Protein AF-A0A352BSQ4-F1 (afdb_monomer_lite)

Radius of gyration: 33.17 Å; chains: 1; bounding box: 80×51×95 Å

Secondary structure (DSSP, 8-state):
--HHHHHHHHHHHHHHHHHHHHHHHHHHHHHHHHHHHHHHHHHHHHHHHGGGTT--HHHHHHHHHHHHHHHHHHHHHHHHHHHHHHHHHHHHHHHHHHHHHHHHHHHHHHHHHHHHHHHTTSSS-HHHHHHT-SSHHHHHHHHHHHHHHHHHHHHHHHHHHHHHHHHHHHHHHHHHHHHHHHHHHHHHHHHHHHHHHHHHHHHHHHHHHHHH-GGGHHHHHHHHHHHHHHHHHHHHHHHHHHHHHHHHTT-----------HHHHHHHHHHHHTTT------S----

pLDDT: mean 73.32, std 17.06, range [31.5, 95.31]

Structure (mmCIF, N/CA/C/O backbone):
data_AF-A0A352BSQ4-F1
#
_entry.id   AF-A0A352BSQ4-F1
#
loop_
_atom_site.group_PDB
_atom_site.id
_atom_site.type_symbol
_atom_site.label_atom_id
_atom_site.label_alt_id
_atom_site.label_comp_id
_atom_site.label_asym_id
_atom_site.label_entity_id
_atom_site.label_seq_id
_atom_site.pdbx_PDB_ins_code
_atom_site.Cartn_x
_atom_site.Cartn_y
_atom_site.Cartn_z
_atom_site.occupancy
_atom_site.B_iso_or_equiv
_atom_site.auth_seq_id
_atom_site.auth_comp_id
_atom_site.auth_asym_id
_atom_site.auth_atom_id
_atom_site.pdbx_PDB_model_num
ATOM 1 N N . MET A 1 1 ? 36.703 21.744 -19.234 1.00 43.72 1 MET A N 1
ATOM 2 C CA . MET A 1 1 ? 36.362 20.966 -18.021 1.00 43.72 1 MET A CA 1
ATOM 3 C C . MET A 1 1 ? 35.592 21.884 -17.079 1.00 43.72 1 MET A C 1
ATOM 5 O O . MET A 1 1 ? 36.091 22.966 -16.848 1.00 43.72 1 MET A O 1
ATOM 9 N N . ASN A 1 2 ? 34.415 21.633 -16.506 1.00 44.62 2 ASN A N 1
ATOM 10 C CA . ASN A 1 2 ? 33.378 20.607 -16.654 1.00 44.62 2 ASN A CA 1
ATOM 11 C C . ASN A 1 2 ? 32.102 21.141 -15.950 1.00 44.62 2 ASN A C 1
ATOM 13 O O . ASN A 1 2 ? 31.610 20.548 -14.998 1.00 44.62 2 ASN A O 1
ATOM 17 N N . LEU A 1 3 ? 31.556 22.283 -16.392 1.00 46.00 3 LEU A N 1
ATOM 18 C CA . LEU A 1 3 ? 30.361 22.878 -15.758 1.00 46.00 3 LEU A CA 1
ATOM 19 C C . LEU A 1 3 ? 29.101 22.005 -15.954 1.00 46.00 3 LEU A C 1
ATOM 21 O O . LEU A 1 3 ? 28.245 21.933 -15.080 1.00 46.00 3 LEU A O 1
ATOM 25 N N . LYS A 1 4 ? 29.046 21.248 -17.061 1.00 50.09 4 LYS A N 1
ATOM 26 C CA . LYS A 1 4 ? 27.983 20.270 -17.362 1.00 50.09 4 LYS A CA 1
ATOM 27 C C . LYS A 1 4 ? 28.019 19.014 -16.484 1.00 50.09 4 LYS A C 1
ATOM 29 O O . LYS A 1 4 ? 27.020 18.318 -16.399 1.00 50.09 4 LYS A O 1
ATOM 34 N N . HIS A 1 5 ? 29.158 18.678 -15.874 1.00 46.56 5 HIS A N 1
ATOM 35 C CA . HIS A 1 5 ? 29.242 17.499 -15.000 1.00 46.56 5 HIS A CA 1
ATOM 36 C C . HIS A 1 5 ? 28.758 17.839 -13.588 1.00 46.56 5 HIS A C 1
ATOM 38 O O . HIS A 1 5 ? 28.162 16.998 -12.926 1.00 46.56 5 HIS A O 1
ATOM 44 N N . TRP A 1 6 ? 28.927 19.095 -13.158 1.00 50.16 6 TRP A N 1
ATOM 45 C CA . TRP A 1 6 ? 28.438 19.549 -11.859 1.00 50.16 6 TRP A CA 1
ATOM 46 C C . TRP A 1 6 ? 26.907 19.642 -11.816 1.00 50.16 6 TRP A C 1
ATOM 48 O O . TRP A 1 6 ? 26.305 19.237 -10.828 1.00 50.16 6 TRP A O 1
ATOM 58 N N . THR A 1 7 ? 26.262 20.049 -12.917 1.00 54.50 7 THR A N 1
ATOM 59 C CA . THR A 1 7 ? 24.792 20.060 -13.026 1.00 54.50 7 THR A CA 1
ATOM 60 C C . THR A 1 7 ? 24.182 18.654 -13.051 1.00 54.50 7 THR A C 1
ATOM 62 O O . THR A 1 7 ? 23.130 18.444 -12.454 1.00 54.50 7 THR A O 1
ATOM 65 N N . ILE A 1 8 ? 24.853 17.670 -13.661 1.00 54.72 8 ILE A N 1
ATOM 66 C CA . ILE A 1 8 ? 24.420 16.260 -13.640 1.00 54.72 8 ILE A CA 1
ATOM 67 C C . ILE A 1 8 ? 24.571 15.662 -12.229 1.00 54.72 8 ILE A C 1
ATOM 69 O O . ILE A 1 8 ? 23.666 14.974 -11.761 1.00 54.72 8 ILE A O 1
ATOM 73 N N . CYS A 1 9 ? 25.650 15.987 -11.506 1.00 51.59 9 CYS A N 1
ATOM 74 C CA . CYS A 1 9 ? 25.821 15.561 -10.113 1.00 51.59 9 CYS A CA 1
ATOM 75 C C . CYS A 1 9 ? 24.810 16.215 -9.153 1.00 51.59 9 CYS A C 1
ATOM 77 O O . CYS A 1 9 ? 24.354 15.557 -8.221 1.00 51.59 9 CYS A O 1
ATOM 79 N N . PHE A 1 10 ? 24.418 17.474 -9.379 1.00 50.72 10 PHE A N 1
ATOM 80 C CA . PHE A 1 10 ? 23.441 18.166 -8.525 1.00 50.72 10 PHE A CA 1
ATOM 81 C C . PHE A 1 10 ? 22.007 17.639 -8.716 1.00 50.72 10 PHE A C 1
ATOM 83 O O . PHE A 1 10 ? 21.248 17.550 -7.753 1.00 50.72 10 PHE A O 1
ATOM 90 N N . ILE A 1 11 ? 21.649 17.224 -9.937 1.00 54.62 11 ILE A N 1
ATOM 91 C CA . ILE A 1 11 ? 20.347 16.603 -10.237 1.00 54.62 11 ILE A CA 1
ATOM 92 C C . ILE A 1 11 ? 20.285 15.163 -9.695 1.00 54.62 11 ILE A C 1
ATOM 94 O O . ILE A 1 11 ? 19.257 14.755 -9.159 1.00 54.62 11 ILE A O 1
ATOM 98 N N . ALA A 1 12 ? 21.392 14.414 -9.742 1.00 54.56 12 ALA A N 1
ATOM 99 C CA . ALA A 1 12 ? 21.466 13.077 -9.146 1.00 54.56 12 ALA A CA 1
ATOM 100 C C . ALA A 1 12 ? 21.343 13.094 -7.607 1.00 54.56 12 ALA A C 1
ATOM 102 O O . ALA A 1 12 ? 20.775 12.166 -7.031 1.00 54.56 12 ALA A O 1
ATOM 103 N N . LEU A 1 13 ? 21.812 14.158 -6.939 1.00 44.88 13 LEU A N 1
ATOM 104 C CA . LEU A 1 13 ? 21.717 14.297 -5.481 1.00 44.88 13 LEU A CA 1
ATOM 105 C C . LEU A 1 13 ? 20.276 14.563 -4.996 1.00 44.88 13 LEU A C 1
ATOM 107 O O . LEU A 1 13 ? 19.903 14.111 -3.917 1.00 44.88 13 LEU A O 1
ATOM 111 N N . PHE A 1 14 ? 19.447 15.251 -5.791 1.00 50.41 14 PHE A N 1
ATOM 112 C CA . PHE A 1 14 ? 18.061 15.561 -5.412 1.00 50.41 14 PHE A CA 1
ATOM 113 C C . PHE A 1 14 ? 17.079 14.401 -5.646 1.00 50.41 14 PHE A C 1
ATOM 115 O O . PHE A 1 14 ? 16.125 14.255 -4.888 1.00 50.41 14 PHE A O 1
ATOM 122 N N . ILE A 1 15 ? 17.331 13.524 -6.624 1.00 53.53 15 ILE A N 1
ATOM 123 C CA . ILE A 1 15 ? 16.446 12.378 -6.918 1.00 53.53 15 ILE A CA 1
ATOM 124 C C . ILE A 1 15 ? 16.597 11.254 -5.867 1.00 53.53 15 ILE A C 1
ATOM 126 O O . ILE A 1 15 ? 15.646 10.521 -5.597 1.00 53.53 15 ILE A O 1
ATOM 130 N N . GLY A 1 16 ? 17.759 11.141 -5.209 1.00 48.94 16 GLY A N 1
ATOM 131 C CA . GLY A 1 16 ? 18.009 10.126 -4.171 1.00 48.94 16 GLY A CA 1
ATOM 132 C C . GLY A 1 16 ? 17.342 10.394 -2.811 1.00 48.94 16 GLY A C 1
ATOM 133 O O . GLY A 1 16 ? 17.107 9.453 -2.047 1.00 48.94 16 GLY A O 1
ATOM 134 N N . LEU A 1 17 ? 17.003 11.652 -2.502 1.00 48.00 17 LEU A N 1
ATOM 135 C CA . LEU A 1 17 ? 16.390 12.036 -1.221 1.00 48.00 17 LEU A CA 1
ATOM 136 C C . LEU A 1 17 ? 14.889 11.703 -1.155 1.00 48.00 17 LEU A C 1
ATOM 138 O O . LEU A 1 17 ? 14.386 11.366 -0.085 1.00 48.00 17 LEU A O 1
ATOM 142 N N . GLU A 1 18 ? 14.176 11.709 -2.284 1.00 47.62 18 GLU A N 1
ATOM 143 C CA . GLU A 1 18 ? 12.734 11.419 -2.294 1.00 47.62 18 GLU A CA 1
ATOM 144 C C . GLU A 1 18 ? 12.400 9.922 -2.190 1.00 47.62 18 GLU A C 1
ATOM 146 O O . GLU A 1 18 ? 11.378 9.556 -1.606 1.00 47.62 18 GLU A O 1
ATOM 151 N N . ALA A 1 19 ? 13.261 9.043 -2.715 1.00 47.88 19 ALA A N 1
ATOM 152 C CA . ALA A 1 19 ? 13.037 7.595 -2.677 1.00 47.88 19 ALA A CA 1
ATOM 153 C C . ALA A 1 19 ? 13.178 7.011 -1.258 1.00 47.88 19 ALA A C 1
ATOM 155 O O . ALA A 1 19 ? 12.468 6.073 -0.895 1.00 47.88 19 ALA A O 1
ATOM 156 N N . SER A 1 20 ? 14.056 7.593 -0.433 1.00 49.25 20 SER A N 1
ATOM 157 C CA . SER A 1 20 ? 14.265 7.153 0.955 1.00 49.25 20 SER A CA 1
ATOM 158 C C . SER A 1 20 ? 13.100 7.565 1.868 1.00 49.25 20 SER A C 1
ATOM 160 O O . SER A 1 20 ? 12.636 6.764 2.674 1.00 49.25 20 SER A O 1
ATOM 162 N N . ALA A 1 21 ? 12.543 8.763 1.660 1.00 51.72 21 ALA A N 1
ATOM 163 C CA . ALA A 1 21 ? 11.451 9.307 2.471 1.00 51.72 21 ALA A CA 1
ATOM 164 C C . ALA A 1 21 ? 10.104 8.569 2.301 1.00 51.72 21 ALA A C 1
ATOM 166 O O . ALA A 1 21 ? 9.262 8.584 3.201 1.00 51.72 21 ALA A O 1
ATOM 167 N N . GLN A 1 22 ? 9.873 7.915 1.156 1.00 54.34 22 GLN A N 1
ATOM 168 C CA . GLN A 1 22 ? 8.630 7.172 0.895 1.00 54.34 22 GLN A CA 1
ATOM 169 C C . GLN A 1 22 ? 8.520 5.919 1.777 1.00 54.34 22 GLN A C 1
ATOM 171 O O . GLN A 1 22 ? 7.482 5.688 2.398 1.00 54.34 22 GLN A O 1
ATOM 176 N N . ASN A 1 23 ? 9.610 5.160 1.913 1.00 61.62 23 ASN A N 1
ATOM 177 C CA . ASN A 1 23 ? 9.642 3.945 2.731 1.00 61.62 23 ASN A CA 1
ATOM 178 C C . ASN A 1 23 ? 9.484 4.261 4.234 1.00 61.62 23 ASN A C 1
ATOM 180 O O . ASN A 1 23 ? 8.881 3.497 4.990 1.00 61.62 23 ASN A O 1
ATOM 184 N N . ASP A 1 24 ? 9.949 5.435 4.665 1.00 72.31 24 ASP A N 1
ATOM 185 C CA . ASP A 1 24 ? 9.838 5.876 6.056 1.00 72.31 24 ASP A CA 1
ATOM 186 C C . ASP A 1 24 ? 8.384 6.117 6.474 1.00 72.31 24 ASP A C 1
ATOM 188 O O . ASP A 1 24 ? 7.995 5.765 7.589 1.00 72.31 24 ASP A O 1
ATOM 192 N N . ARG A 1 25 ? 7.529 6.630 5.578 1.00 76.38 25 ARG A N 1
ATOM 193 C CA . ARG A 1 25 ? 6.118 6.869 5.916 1.00 76.38 25 ARG A CA 1
ATOM 194 C C . ARG A 1 25 ? 5.357 5.570 6.172 1.00 76.38 25 ARG A C 1
ATOM 196 O O . ARG A 1 25 ? 4.594 5.511 7.134 1.00 76.38 25 ARG A O 1
ATOM 203 N N . GLN A 1 26 ? 5.557 4.547 5.341 1.00 74.19 26 GLN A N 1
ATOM 204 C CA . GLN A 1 26 ? 4.911 3.242 5.517 1.00 74.19 26 GLN A CA 1
ATOM 205 C C . GLN A 1 26 ? 5.367 2.572 6.820 1.00 74.19 26 GLN A C 1
ATOM 207 O O . GLN A 1 26 ? 4.529 2.111 7.594 1.00 74.19 26 GLN A O 1
ATOM 212 N N . LYS A 1 27 ? 6.672 2.615 7.118 1.00 76.44 27 LYS A N 1
ATOM 213 C CA . LYS A 1 27 ? 7.234 2.097 8.376 1.00 76.44 27 LYS A CA 1
ATOM 214 C C . LYS A 1 27 ? 6.678 2.805 9.608 1.00 76.44 27 LYS A C 1
ATOM 216 O O . LYS A 1 27 ? 6.327 2.139 10.575 1.00 76.44 27 LYS A O 1
ATOM 221 N N . VAL A 1 28 ? 6.567 4.134 9.573 1.00 77.94 28 VAL A N 1
ATOM 222 C CA . VAL A 1 28 ? 5.990 4.916 10.679 1.00 77.94 28 VAL A CA 1
ATOM 223 C C . VAL A 1 28 ? 4.537 4.519 10.925 1.00 77.94 28 VAL A C 1
ATOM 225 O O . VAL A 1 28 ? 4.149 4.306 12.071 1.00 77.94 28 VAL A O 1
ATOM 228 N N . LEU A 1 29 ? 3.735 4.379 9.865 1.00 77.62 29 LEU A N 1
ATOM 229 C CA . LEU A 1 29 ? 2.345 3.940 10.003 1.00 77.62 29 LEU A CA 1
ATOM 230 C C . LEU A 1 29 ? 2.259 2.520 10.586 1.00 77.62 29 LEU A C 1
ATOM 232 O O . LEU A 1 29 ? 1.402 2.262 11.424 1.00 77.62 29 LEU A O 1
ATOM 236 N N . GLU A 1 30 ? 3.162 1.618 10.198 1.00 79.50 30 GLU A N 1
ATOM 237 C CA . GLU A 1 30 ? 3.182 0.253 10.734 1.00 79.50 30 GLU A CA 1
ATOM 238 C C . GLU A 1 30 ? 3.595 0.203 12.210 1.00 79.50 30 GLU A C 1
ATOM 240 O O . GLU A 1 30 ? 2.987 -0.509 13.007 1.00 79.50 30 GLU A O 1
ATOM 245 N N . GLN A 1 31 ? 4.568 1.017 12.619 1.00 80.31 31 GLN A N 1
ATOM 246 C CA . GLN A 1 31 ? 4.943 1.145 14.029 1.00 80.31 31 GLN A CA 1
ATOM 247 C C . GLN A 1 31 ? 3.777 1.661 14.880 1.00 80.31 31 GLN A C 1
ATOM 249 O O . GLN A 1 31 ? 3.475 1.076 15.920 1.00 80.31 31 GLN A O 1
ATOM 254 N N . GLN A 1 32 ? 3.079 2.697 14.407 1.00 75.69 32 GLN A N 1
ATOM 255 C CA . GLN A 1 32 ? 1.888 3.232 15.073 1.00 75.69 32 GLN A CA 1
ATOM 256 C C . GLN A 1 32 ? 0.771 2.184 15.170 1.00 75.69 32 GLN A C 1
ATOM 258 O O . GLN A 1 32 ? 0.067 2.109 16.176 1.00 75.69 32 GLN A O 1
ATOM 263 N N . ARG A 1 33 ? 0.618 1.336 14.147 1.00 82.19 33 ARG A N 1
ATOM 264 C CA . ARG A 1 33 ? -0.366 0.248 14.140 1.00 82.19 33 ARG A CA 1
ATOM 265 C C . ARG A 1 33 ? -0.046 -0.784 15.216 1.00 82.19 33 ARG A C 1
ATOM 267 O O . ARG A 1 33 ? -0.937 -1.159 15.977 1.00 82.19 33 ARG A O 1
ATOM 274 N N . LEU A 1 34 ? 1.214 -1.208 15.310 1.00 80.81 34 LEU A N 1
ATOM 275 C CA . LEU A 1 34 ? 1.675 -2.149 16.333 1.00 80.81 34 LEU A CA 1
ATOM 276 C C . LEU A 1 34 ? 1.522 -1.587 17.751 1.00 80.81 34 LEU A C 1
ATOM 278 O O . LEU A 1 34 ? 1.141 -2.321 18.659 1.00 80.81 34 LEU A O 1
ATOM 282 N N . GLU A 1 35 ? 1.782 -0.295 17.944 1.00 80.38 35 GLU A N 1
ATOM 283 C CA . GLU A 1 35 ? 1.581 0.382 19.227 1.00 80.38 35 GLU A CA 1
ATOM 284 C C . GLU A 1 35 ? 0.110 0.348 19.662 1.00 80.38 35 GLU A C 1
ATOM 286 O O . GLU A 1 35 ? -0.193 -0.088 20.772 1.00 80.38 35 GLU A O 1
ATOM 291 N N . ILE A 1 36 ? -0.814 0.697 18.760 1.00 73.50 36 ILE A N 1
ATOM 292 C CA . ILE A 1 36 ? -2.256 0.647 19.039 1.00 73.50 36 ILE A CA 1
ATOM 293 C C . ILE A 1 36 ? -2.723 -0.791 19.318 1.00 73.50 36 ILE A C 1
ATOM 295 O O . ILE A 1 36 ? -3.586 -1.010 20.165 1.00 73.50 36 ILE A O 1
ATOM 299 N N . LEU A 1 37 ? -2.169 -1.794 18.630 1.00 76.69 37 LEU A N 1
ATOM 300 C CA . LEU A 1 37 ? -2.503 -3.198 18.896 1.00 76.69 37 LEU A CA 1
ATOM 301 C C . LEU A 1 37 ? -2.078 -3.634 20.305 1.00 76.69 37 LEU A C 1
ATOM 303 O O . LEU A 1 37 ? -2.871 -4.281 20.986 1.00 76.69 37 LEU A O 1
ATOM 307 N N . ARG A 1 38 ? -0.885 -3.230 20.761 1.00 78.69 38 ARG A N 1
ATOM 308 C CA . ARG A 1 38 ? -0.416 -3.484 22.137 1.00 78.69 38 ARG A CA 1
ATOM 309 C C . ARG A 1 38 ? -1.263 -2.756 23.177 1.00 78.69 38 ARG A C 1
ATOM 311 O O . ARG A 1 38 ? -1.555 -3.320 24.224 1.00 78.69 38 ARG A O 1
ATOM 318 N N . GLU A 1 39 ? -1.682 -1.525 22.889 1.00 75.31 39 GLU A N 1
ATOM 319 C CA . GLU A 1 39 ? -2.612 -0.777 23.744 1.00 75.31 39 GLU A CA 1
ATOM 320 C C . GLU A 1 39 ? -3.955 -1.515 23.876 1.00 75.31 39 GLU A C 1
ATOM 322 O O . GLU A 1 39 ? -4.484 -1.683 24.971 1.00 75.31 39 GLU A O 1
ATOM 327 N N . ILE A 1 40 ? -4.498 -2.024 22.769 1.00 78.88 40 ILE A N 1
ATOM 328 C CA . ILE A 1 40 ? -5.735 -2.812 22.785 1.00 78.88 40 ILE A CA 1
ATOM 329 C C . ILE A 1 40 ? -5.567 -4.100 23.599 1.00 78.88 40 ILE A C 1
ATOM 331 O O . ILE A 1 40 ? -6.501 -4.500 24.295 1.00 78.88 40 ILE A O 1
ATOM 335 N N . GLU A 1 41 ? -4.416 -4.762 23.488 1.00 80.50 41 GLU A N 1
ATOM 336 C CA . GLU A 1 41 ? -4.096 -5.983 24.227 1.00 80.50 41 GLU A CA 1
ATOM 337 C C . GLU A 1 41 ? -4.003 -5.723 25.734 1.00 80.50 41 GLU A C 1
ATOM 339 O O . GLU A 1 41 ? -4.684 -6.402 26.501 1.00 80.50 41 GLU A O 1
ATOM 344 N N . SER A 1 42 ? -3.294 -4.675 26.161 1.00 75.88 42 SER A N 1
ATOM 345 C CA . SER A 1 42 ? -3.181 -4.321 27.582 1.00 75.88 42 SER A CA 1
ATOM 346 C C . SER A 1 42 ? -4.526 -3.916 28.194 1.00 75.88 42 SER A C 1
ATOM 348 O O . SER A 1 42 ? -4.862 -4.332 29.303 1.00 75.88 42 SER A O 1
ATOM 350 N N . ILE A 1 43 ? -5.363 -3.177 27.455 1.00 76.94 43 ILE A N 1
ATOM 351 C CA . ILE A 1 43 ? -6.729 -2.850 27.891 1.00 76.94 43 ILE A CA 1
ATOM 352 C C . ILE A 1 43 ? -7.579 -4.122 28.009 1.00 76.94 43 ILE A C 1
ATOM 354 O O . ILE A 1 43 ? -8.411 -4.242 28.912 1.00 76.94 43 ILE A O 1
ATOM 358 N N . ASN A 1 44 ? -7.381 -5.086 27.108 1.00 78.50 44 ASN A N 1
ATOM 359 C CA . ASN A 1 44 ? -8.072 -6.367 27.155 1.00 78.50 44 ASN A CA 1
ATOM 360 C C . ASN A 1 44 ? -7.663 -7.186 28.389 1.00 78.50 44 ASN A C 1
ATOM 362 O O . ASN A 1 44 ? -8.531 -7.728 29.070 1.00 78.50 44 ASN A O 1
ATOM 366 N N . GLU A 1 45 ? -6.371 -7.230 28.714 1.00 78.56 45 GLU A N 1
ATOM 367 C CA . GLU A 1 45 ? -5.867 -7.857 29.939 1.00 78.56 45 GLU A CA 1
ATOM 368 C C . GLU A 1 45 ? -6.438 -7.189 31.194 1.00 78.56 45 GLU A C 1
ATOM 370 O O . GLU A 1 45 ? -6.909 -7.889 32.085 1.00 78.56 45 GLU A O 1
ATOM 375 N N . LEU A 1 46 ? -6.503 -5.854 31.247 1.00 73.38 46 LEU A N 1
ATOM 376 C CA . LEU A 1 46 ? -7.126 -5.127 32.361 1.00 73.38 46 LEU A CA 1
ATOM 377 C C . LEU A 1 46 ? -8.620 -5.465 32.509 1.00 73.38 46 LEU A C 1
ATOM 379 O O . LEU A 1 46 ? -9.102 -5.697 33.618 1.00 73.38 46 LEU A O 1
ATOM 383 N N . LEU A 1 47 ? -9.364 -5.555 31.404 1.00 69.06 47 LEU A N 1
ATOM 384 C CA . LEU A 1 47 ? -10.790 -5.904 31.424 1.00 69.06 47 LEU A CA 1
ATOM 385 C C . LEU A 1 47 ? -11.060 -7.330 31.933 1.00 69.06 47 LEU A C 1
ATOM 387 O O . LEU A 1 47 ? -12.055 -7.544 32.627 1.00 69.06 47 LEU A O 1
ATOM 391 N N . PHE A 1 48 ? -10.204 -8.303 31.599 1.00 67.44 48 PHE A N 1
ATOM 392 C CA . PHE A 1 48 ? -10.424 -9.716 31.939 1.00 67.44 48 PHE A CA 1
ATOM 393 C C . PHE A 1 48 ? -9.654 -10.203 33.173 1.00 67.44 48 PHE A C 1
ATOM 395 O O . PHE A 1 48 ? -10.146 -11.092 33.866 1.00 67.44 48 PHE A O 1
ATOM 402 N N . GLY A 1 49 ? -8.500 -9.612 33.483 1.00 60.22 49 GLY A N 1
ATOM 403 C CA . GLY A 1 49 ? -7.680 -9.909 34.663 1.00 60.22 49 GLY A CA 1
ATOM 404 C C . GLY A 1 49 ? -8.284 -9.391 35.970 1.00 60.22 49 GLY A C 1
ATOM 405 O O . GLY A 1 49 ? -7.984 -9.908 37.039 1.00 60.22 49 GLY A O 1
ATOM 406 N N . THR A 1 50 ? -9.219 -8.438 35.893 1.00 54.56 50 THR A N 1
ATOM 407 C CA . THR A 1 50 ? -9.962 -7.929 37.059 1.00 54.56 50 THR A CA 1
ATOM 408 C C . THR A 1 50 ? -11.204 -8.773 37.394 1.00 54.56 50 THR A C 1
ATOM 410 O O . THR A 1 50 ? -12.023 -8.358 38.204 1.00 54.56 50 THR A O 1
ATOM 413 N N . LYS A 1 51 ? -11.387 -9.963 36.798 1.00 51.22 51 LYS A N 1
ATOM 414 C CA . LYS A 1 51 ? -12.548 -10.843 37.064 1.00 51.22 51 LYS A CA 1
ATOM 415 C C . LYS A 1 51 ? -12.691 -11.259 38.536 1.00 51.22 51 LYS A C 1
ATOM 417 O O . LYS A 1 51 ? -13.820 -11.433 38.987 1.00 51.22 51 LYS A O 1
ATOM 422 N N . ASP A 1 52 ? -11.580 -11.359 39.266 1.00 52.53 52 ASP A N 1
ATOM 423 C CA . ASP A 1 52 ? -11.553 -11.785 40.674 1.00 52.53 52 ASP A CA 1
ATOM 424 C C . ASP A 1 52 ? -11.641 -10.615 41.674 1.00 52.53 52 ASP A C 1
ATOM 426 O O . ASP A 1 52 ? -11.860 -10.818 42.869 1.00 52.53 52 ASP A O 1
ATOM 430 N N . GLN A 1 53 ? -11.527 -9.368 41.202 1.00 52.00 53 GLN A N 1
ATOM 431 C CA . GLN A 1 53 ? -11.695 -8.160 42.012 1.00 52.00 53 GLN A CA 1
ATOM 432 C C . GLN A 1 53 ? -13.003 -7.461 41.624 1.00 52.00 53 GLN A C 1
ATOM 434 O O . GLN A 1 53 ? -13.344 -7.357 40.452 1.00 52.00 53 GLN A O 1
ATOM 439 N N . LYS A 1 54 ? -13.771 -6.954 42.595 1.00 53.88 54 LYS A N 1
ATOM 440 C CA . LYS A 1 54 ? -15.013 -6.195 42.342 1.00 53.88 54 LYS A CA 1
ATOM 441 C C . LYS A 1 54 ? -14.714 -4.850 41.649 1.00 53.88 54 LYS A C 1
ATOM 443 O O . LYS A 1 54 ? -14.821 -3.799 42.275 1.00 53.88 54 LYS A O 1
ATOM 448 N N . SER A 1 55 ? -14.325 -4.850 40.372 1.00 63.19 55 SER A N 1
ATOM 449 C CA . SER A 1 55 ? -14.156 -3.617 39.599 1.00 63.19 55 SER A CA 1
ATOM 450 C C . SER A 1 55 ? -15.515 -2.931 39.466 1.00 63.19 55 SER A C 1
ATOM 452 O O . SER A 1 55 ? -16.482 -3.579 39.049 1.00 63.19 55 SER A O 1
ATOM 454 N N . SER A 1 56 ? -15.595 -1.637 39.779 1.00 75.81 56 SER A N 1
ATOM 455 C CA . SER A 1 56 ? -16.844 -0.884 39.636 1.00 75.81 56 SER A CA 1
ATOM 456 C C . SER A 1 56 ? -17.355 -0.921 38.187 1.00 75.81 56 SER A C 1
ATOM 458 O O . SER A 1 56 ? -16.562 -0.976 37.240 1.00 75.81 56 SER A O 1
ATOM 460 N N . LEU A 1 57 ? -18.678 -0.873 37.996 1.00 77.44 57 LEU A N 1
ATOM 461 C CA . LEU A 1 57 ? -19.284 -0.770 36.661 1.00 77.44 57 LEU A CA 1
ATOM 462 C C . LEU A 1 57 ? -18.754 0.452 35.898 1.00 77.44 57 LEU A C 1
ATOM 464 O O . LEU A 1 57 ? -18.477 0.358 34.703 1.00 77.44 57 LEU A O 1
ATOM 468 N N . LEU A 1 58 ? -18.509 1.561 36.603 1.00 76.62 58 LEU A N 1
ATOM 469 C CA . LEU A 1 58 ? -17.890 2.762 36.045 1.00 76.62 58 LEU A CA 1
ATOM 470 C C . LEU A 1 58 ? -16.493 2.480 35.465 1.00 76.62 58 LEU A C 1
ATOM 472 O O . LEU A 1 58 ? -16.196 2.912 34.353 1.00 76.62 58 LEU A O 1
ATOM 476 N N . THR A 1 59 ? -15.652 1.721 36.174 1.00 79.81 59 THR A N 1
ATOM 477 C CA . THR A 1 59 ? -14.312 1.342 35.696 1.00 79.81 59 THR A CA 1
ATOM 478 C C . THR A 1 59 ? -14.397 0.478 34.437 1.00 79.81 59 THR A C 1
ATOM 480 O O . THR A 1 59 ? -13.680 0.734 33.475 1.00 79.81 59 THR A O 1
ATOM 483 N N . LYS A 1 60 ? -15.323 -0.492 34.388 1.00 81.75 60 LYS A N 1
ATOM 484 C CA . LYS A 1 60 ? -15.539 -1.323 33.188 1.00 81.75 60 LYS A CA 1
ATOM 485 C C . LYS A 1 60 ? -15.962 -0.483 31.982 1.00 81.75 60 LYS A C 1
ATOM 487 O O . LYS A 1 60 ? -15.427 -0.670 30.891 1.00 81.75 60 LYS A O 1
ATOM 492 N N . VAL A 1 61 ? -16.874 0.471 32.186 1.00 83.25 61 VAL A N 1
ATOM 493 C CA . VAL A 1 61 ? -17.300 1.421 31.148 1.00 83.25 61 VAL A CA 1
ATOM 494 C C . VAL A 1 61 ? -16.123 2.268 30.660 1.00 83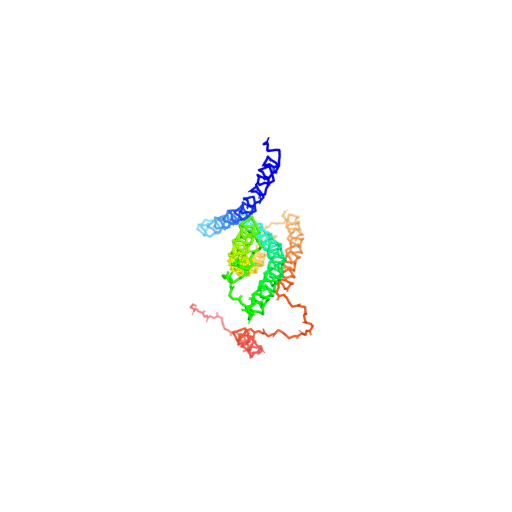.25 61 VAL A C 1
ATOM 496 O O . VAL A 1 61 ? -15.972 2.453 29.456 1.00 83.25 61 VAL A O 1
ATOM 499 N N . GLN A 1 62 ? -15.271 2.765 31.562 1.00 81.56 62 GLN A N 1
ATOM 500 C CA . GLN A 1 62 ? -14.090 3.556 31.201 1.00 81.56 62 GLN A CA 1
ATOM 501 C C . GLN A 1 62 ? -13.069 2.745 30.392 1.00 81.56 62 GLN A C 1
ATOM 503 O O . GLN A 1 62 ? -12.602 3.219 29.359 1.00 81.56 62 GLN A O 1
ATOM 508 N N . SER A 1 63 ? -12.754 1.516 30.807 1.00 84.06 63 SER A N 1
ATOM 509 C CA . SER A 1 63 ? -11.821 0.653 30.074 1.00 84.06 63 SER A CA 1
ATOM 510 C C . SER A 1 63 ? -12.363 0.251 28.699 1.00 84.06 63 SER A C 1
ATOM 512 O O . SER A 1 63 ? -11.616 0.244 27.721 1.00 84.06 63 SER A O 1
ATOM 514 N N . LEU A 1 64 ? -13.667 -0.031 28.591 1.00 86.62 64 LEU A N 1
ATOM 515 C CA . LEU A 1 64 ? -14.316 -0.331 27.312 1.00 86.62 64 LEU A CA 1
ATOM 516 C C . LEU A 1 64 ? -14.411 0.893 26.387 1.00 86.62 64 LEU A C 1
ATOM 518 O O . LEU A 1 64 ? -14.381 0.743 25.169 1.00 86.62 64 LEU A O 1
ATOM 522 N N . ASP A 1 65 ? -14.473 2.102 26.943 1.00 85.00 65 ASP A N 1
ATOM 523 C CA . ASP A 1 65 ? -14.364 3.345 26.178 1.00 85.00 65 ASP A CA 1
ATOM 524 C C . ASP A 1 65 ? -12.950 3.513 25.589 1.00 85.00 65 ASP A C 1
ATOM 526 O O . ASP A 1 65 ? -12.807 3.795 24.402 1.00 85.00 65 ASP A O 1
ATOM 530 N N . GLN A 1 66 ? -11.898 3.241 26.375 1.00 84.94 66 GLN A N 1
ATOM 531 C CA . GLN A 1 66 ? -10.495 3.318 25.930 1.00 84.94 66 GLN A CA 1
ATOM 532 C C . GLN A 1 66 ? -10.154 2.288 24.837 1.00 84.94 66 GLN A C 1
ATOM 534 O O . GLN A 1 66 ? -9.720 2.665 23.749 1.00 84.94 66 GLN A O 1
ATOM 539 N N . LYS A 1 67 ? -10.403 0.996 25.096 1.00 87.50 67 LYS A N 1
ATOM 540 C CA . LYS A 1 67 ? -11.304 0.205 24.261 1.00 87.50 67 LYS A CA 1
ATOM 541 C C . LYS A 1 67 ? -11.533 0.575 22.795 1.00 87.50 67 LYS A C 1
ATOM 543 O O . LYS A 1 67 ? -10.694 0.450 21.896 1.00 87.50 67 LYS A O 1
ATOM 548 N N . ILE A 1 68 ? -12.761 1.048 22.628 1.00 89.19 68 ILE A N 1
ATOM 549 C CA . ILE A 1 68 ? -13.365 1.633 21.446 1.00 89.19 68 ILE A CA 1
ATOM 550 C C . ILE A 1 68 ? -12.454 2.703 20.842 1.00 89.19 68 ILE A C 1
ATOM 552 O O . ILE A 1 68 ? -12.114 2.592 19.670 1.00 89.19 68 ILE A O 1
ATOM 556 N N . GLN A 1 69 ? -11.972 3.682 21.613 1.00 87.88 69 GLN A N 1
ATOM 557 C CA . GLN A 1 69 ? -11.133 4.763 21.075 1.00 87.88 69 GLN A CA 1
ATOM 558 C C . GLN A 1 69 ? -9.857 4.242 20.392 1.00 87.88 69 GLN A C 1
ATOM 560 O O . GLN A 1 69 ? -9.478 4.721 19.318 1.00 87.88 69 GLN A O 1
ATOM 565 N N . SER A 1 70 ? -9.210 3.237 20.984 1.00 86.25 70 SER A N 1
ATOM 566 C CA . SER A 1 70 ? -8.019 2.585 20.426 1.00 86.25 70 SER A CA 1
ATOM 567 C C . SER A 1 70 ? -8.361 1.827 19.145 1.00 86.25 70 SER A C 1
ATOM 569 O O . SER A 1 70 ? -7.667 1.954 18.136 1.00 86.25 70 SER A O 1
ATOM 571 N N . ARG A 1 71 ? -9.488 1.107 19.130 1.00 90.62 71 ARG A N 1
ATOM 572 C CA . ARG A 1 71 ? -9.991 0.413 17.936 1.00 90.62 71 ARG A CA 1
ATOM 573 C C . ARG A 1 71 ? -10.332 1.379 16.800 1.00 90.62 71 ARG A C 1
ATOM 575 O O . ARG A 1 71 ? -10.033 1.104 15.641 1.00 90.62 71 ARG A O 1
ATOM 582 N N . GLU A 1 72 ? -10.908 2.531 17.111 1.00 87.50 72 GLU A N 1
ATOM 583 C CA . GLU A 1 72 ? -11.201 3.569 16.126 1.00 87.50 72 GLU A CA 1
ATOM 584 C C . GLU A 1 72 ? -9.921 4.199 15.566 1.00 87.50 72 GLU A C 1
ATOM 586 O O . GLU A 1 72 ? -9.835 4.442 14.360 1.00 87.50 72 GLU A O 1
ATOM 591 N N . ARG A 1 73 ? -8.905 4.438 16.414 1.00 89.19 73 ARG A N 1
ATOM 592 C CA . ARG A 1 73 ? -7.571 4.864 15.958 1.00 89.19 73 ARG A CA 1
ATOM 593 C C . ARG A 1 73 ? -6.955 3.829 15.022 1.00 89.19 73 ARG A C 1
ATOM 595 O O . ARG A 1 73 ? -6.465 4.224 13.966 1.00 89.19 73 ARG A O 1
ATOM 602 N N . LEU A 1 74 ? -7.046 2.541 15.363 1.00 88.81 74 LEU A N 1
ATOM 603 C CA . LEU A 1 74 ? -6.571 1.443 14.518 1.00 88.81 74 LEU A CA 1
ATOM 604 C C . LEU A 1 74 ? -7.228 1.497 13.135 1.00 88.81 74 LEU A C 1
ATOM 606 O O . LEU A 1 74 ? -6.525 1.557 12.134 1.00 88.81 74 LEU A O 1
ATOM 610 N N . ILE A 1 75 ? -8.562 1.569 13.070 1.00 88.69 75 ILE A N 1
ATOM 611 C CA . ILE A 1 75 ? -9.300 1.633 11.796 1.00 88.69 75 ILE A CA 1
ATOM 612 C C . ILE A 1 75 ? -8.888 2.862 10.973 1.00 88.69 75 ILE A C 1
ATOM 614 O O . ILE A 1 75 ? -8.640 2.749 9.770 1.00 88.69 75 ILE A O 1
ATOM 618 N N . ARG A 1 76 ? -8.786 4.044 11.600 1.00 88.69 76 ARG A N 1
ATOM 619 C CA . ARG A 1 76 ? -8.340 5.268 10.913 1.00 88.69 76 ARG A CA 1
ATOM 620 C C . ARG A 1 76 ? -6.940 5.105 10.329 1.00 88.69 76 ARG A C 1
ATOM 622 O O . ARG A 1 76 ? -6.725 5.468 9.174 1.00 88.69 76 ARG A O 1
ATOM 629 N N . LEU A 1 77 ? -6.012 4.550 11.103 1.00 87.69 77 LEU A N 1
ATOM 630 C CA . LEU A 1 77 ? -4.631 4.343 10.685 1.00 87.69 77 LEU A CA 1
ATOM 631 C C . LEU A 1 77 ? -4.526 3.311 9.553 1.00 87.69 77 LEU A C 1
ATOM 633 O O . LEU A 1 77 ? -3.881 3.580 8.541 1.00 87.69 77 LEU A O 1
ATOM 637 N N . THR A 1 78 ? -5.232 2.184 9.659 1.00 85.88 78 THR A N 1
ATOM 638 C CA . THR A 1 78 ? -5.292 1.157 8.609 1.00 85.88 78 THR A CA 1
ATOM 639 C C . THR A 1 78 ? -5.868 1.720 7.306 1.00 85.88 78 THR A C 1
ATOM 641 O O . THR A 1 78 ? -5.333 1.474 6.225 1.00 85.88 78 THR A O 1
ATOM 644 N N . ASN A 1 79 ? -6.899 2.567 7.381 1.00 87.31 79 ASN A N 1
ATOM 645 C CA . ASN A 1 79 ? -7.432 3.251 6.200 1.00 87.31 79 ASN A CA 1
ATOM 646 C C . ASN A 1 79 ? -6.427 4.261 5.611 1.00 87.31 79 ASN A C 1
ATOM 648 O O . ASN A 1 79 ? -6.322 4.387 4.390 1.00 87.31 79 ASN A O 1
ATOM 652 N N . GLN A 1 80 ? -5.647 4.959 6.444 1.00 87.38 80 GLN A N 1
ATOM 653 C CA . GLN A 1 80 ? -4.559 5.822 5.968 1.00 87.38 80 GLN A CA 1
ATOM 654 C C . GLN A 1 80 ? -3.462 5.025 5.249 1.00 87.38 80 GLN A C 1
ATOM 656 O O . GLN A 1 80 ? -3.005 5.473 4.195 1.00 87.38 80 GLN A O 1
ATOM 661 N N . GLN A 1 81 ? -3.083 3.850 5.765 1.00 85.50 81 GLN A N 1
ATOM 662 C CA . GLN A 1 81 ? -2.144 2.932 5.107 1.00 85.50 81 GLN A CA 1
ATOM 663 C C . GLN A 1 81 ? -2.687 2.463 3.747 1.00 85.50 81 GLN A C 1
ATOM 665 O O . GLN A 1 81 ? -2.003 2.597 2.732 1.00 85.50 81 GLN A O 1
ATOM 670 N N . ALA A 1 82 ? -3.948 2.023 3.681 1.00 88.44 82 ALA A N 1
ATOM 671 C CA . ALA A 1 82 ? -4.579 1.592 2.430 1.00 88.44 82 ALA A CA 1
ATOM 672 C C . ALA A 1 82 ? -4.679 2.728 1.389 1.00 88.44 82 ALA A C 1
ATOM 674 O O . ALA A 1 82 ? -4.449 2.523 0.191 1.00 88.44 82 ALA A O 1
ATOM 675 N N . ASN A 1 83 ? -4.981 3.952 1.831 1.00 86.81 83 ASN A N 1
ATOM 676 C CA . ASN A 1 83 ? -5.016 5.136 0.969 1.00 86.81 83 ASN A CA 1
ATOM 677 C C . ASN A 1 83 ? -3.620 5.543 0.484 1.00 86.81 83 ASN A C 1
ATOM 679 O O . ASN A 1 83 ? -3.469 5.967 -0.663 1.00 86.81 83 ASN A O 1
ATOM 683 N N . TYR A 1 84 ? -2.599 5.407 1.333 1.00 87.06 84 TYR A N 1
ATOM 684 C CA . TYR A 1 84 ? -1.207 5.611 0.946 1.00 87.06 84 TYR A CA 1
ATOM 685 C C . TYR A 1 84 ? -0.788 4.613 -0.140 1.00 87.06 84 TYR A C 1
ATOM 687 O O . TYR A 1 84 ? -0.403 5.043 -1.227 1.00 87.06 84 TYR A O 1
ATOM 695 N N . LEU A 1 85 ? -0.998 3.311 0.086 1.00 87.06 85 LEU A N 1
ATOM 696 C CA . LEU A 1 85 ? -0.715 2.273 -0.911 1.00 87.06 85 LEU A CA 1
ATOM 697 C C . LEU A 1 85 ? -1.492 2.488 -2.210 1.00 87.06 85 LEU A C 1
ATOM 699 O O . LEU A 1 85 ? -0.959 2.265 -3.288 1.00 87.06 85 LEU A O 1
ATOM 703 N N . THR A 1 86 ? -2.731 2.978 -2.144 1.00 88.56 86 THR A N 1
ATOM 704 C CA . THR A 1 86 ? -3.499 3.306 -3.354 1.00 88.56 86 THR A CA 1
ATOM 705 C C . THR A 1 86 ? -2.802 4.361 -4.211 1.00 88.56 86 THR A C 1
ATOM 707 O O . THR A 1 86 ? -2.754 4.218 -5.431 1.00 88.56 86 THR A O 1
ATOM 710 N N . ARG A 1 87 ? -2.271 5.425 -3.597 1.00 87.56 87 ARG A N 1
ATOM 711 C CA . ARG A 1 87 ? -1.557 6.475 -4.337 1.00 87.56 87 ARG A CA 1
ATOM 712 C C . ARG A 1 87 ? -0.265 5.945 -4.949 1.00 87.56 87 ARG A C 1
ATOM 714 O O . ARG A 1 87 ? -0.018 6.218 -6.120 1.00 87.56 87 ARG A O 1
ATOM 721 N N . GLU A 1 88 ? 0.490 5.150 -4.195 1.00 85.44 88 GLU A N 1
ATOM 722 C CA . GLU A 1 88 ? 1.725 4.525 -4.683 1.00 85.44 88 GLU A CA 1
ATOM 723 C C . GLU A 1 88 ? 1.456 3.556 -5.838 1.00 85.44 88 GLU A C 1
ATOM 725 O O . GLU A 1 88 ? 2.107 3.645 -6.875 1.00 85.44 88 GLU A O 1
ATOM 730 N N . ILE A 1 89 ? 0.432 2.704 -5.725 1.00 85.94 89 ILE A N 1
ATOM 731 C CA . ILE A 1 89 ? 0.01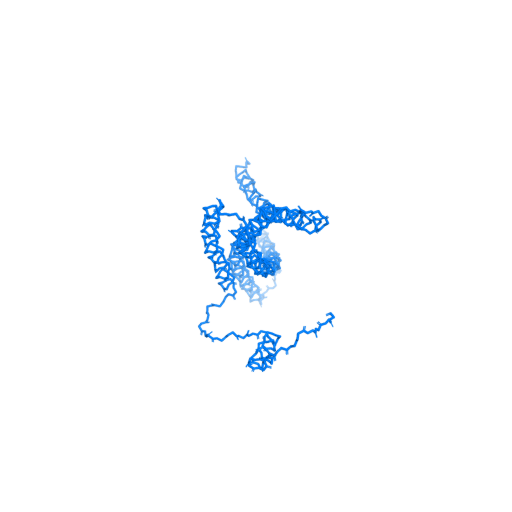2 1.799 -6.804 1.00 85.94 89 ILE A CA 1
ATOM 732 C C . ILE A 1 89 ? -0.347 2.593 -8.063 1.00 85.94 89 ILE A C 1
ATOM 734 O O . ILE A 1 89 ? 0.123 2.257 -9.144 1.00 85.94 89 ILE A O 1
ATOM 738 N N . ASN A 1 90 ? -1.138 3.664 -7.946 1.00 87.00 90 ASN A N 1
ATOM 739 C CA . ASN A 1 90 ? -1.530 4.471 -9.106 1.00 87.00 90 ASN A CA 1
ATOM 740 C C . ASN A 1 90 ? -0.327 5.163 -9.762 1.00 87.00 90 ASN A C 1
ATOM 742 O O . ASN A 1 90 ? -0.231 5.205 -10.987 1.00 87.00 90 ASN A O 1
ATOM 746 N N . LYS A 1 91 ? 0.607 5.682 -8.957 1.00 87.31 91 LYS A N 1
ATOM 747 C CA . LYS A 1 91 ? 1.863 6.257 -9.451 1.00 87.31 91 LYS A CA 1
ATOM 748 C C . LYS A 1 91 ? 2.677 5.206 -10.211 1.00 87.31 91 LYS A C 1
ATOM 750 O O . LYS A 1 91 ? 3.081 5.455 -11.343 1.00 87.31 91 LYS A O 1
ATOM 755 N N . ASN A 1 92 ? 2.835 4.021 -9.627 1.00 84.50 92 ASN A N 1
ATOM 756 C CA . ASN A 1 92 ? 3.591 2.916 -10.207 1.00 84.50 92 ASN A CA 1
ATOM 757 C C . ASN A 1 92 ? 2.936 2.343 -11.474 1.00 84.50 92 ASN A C 1
ATOM 759 O O . ASN A 1 92 ? 3.656 1.963 -12.390 1.00 84.50 92 ASN A O 1
ATOM 763 N N . ILE A 1 93 ? 1.601 2.325 -11.572 1.00 85.94 93 ILE A N 1
ATOM 764 C CA . ILE A 1 93 ? 0.882 1.952 -12.804 1.00 85.94 93 ILE A CA 1
ATOM 765 C C . ILE A 1 93 ? 1.203 2.937 -13.933 1.00 85.94 93 ILE A C 1
ATOM 767 O O . ILE A 1 93 ? 1.564 2.509 -15.024 1.00 85.94 93 ILE A O 1
ATOM 771 N N . ASN A 1 94 ? 1.165 4.246 -13.669 1.00 86.38 94 ASN A N 1
ATOM 772 C CA . ASN A 1 94 ? 1.512 5.239 -14.690 1.00 86.38 94 ASN A CA 1
ATOM 773 C C . ASN A 1 94 ? 2.967 5.081 -15.162 1.00 86.38 94 ASN A C 1
ATOM 775 O O . ASN A 1 94 ? 3.248 5.162 -16.356 1.00 86.38 94 ASN A O 1
ATOM 779 N N . THR A 1 95 ? 3.895 4.824 -14.234 1.00 83.75 95 THR A N 1
ATOM 780 C CA . THR A 1 95 ? 5.300 4.548 -14.571 1.00 83.75 95 THR A CA 1
ATOM 781 C C . THR A 1 95 ? 5.453 3.249 -15.365 1.00 83.75 95 THR A C 1
ATOM 783 O O . THR A 1 95 ? 6.247 3.199 -16.303 1.00 83.75 95 THR A O 1
ATOM 786 N N . LEU A 1 96 ? 4.682 2.209 -15.037 1.00 85.31 96 LEU A N 1
ATOM 787 C CA . LEU A 1 96 ? 4.668 0.948 -15.778 1.00 85.31 96 LEU A CA 1
ATOM 788 C C . LEU A 1 96 ? 4.238 1.172 -17.231 1.00 85.31 96 LEU A C 1
ATOM 790 O O . LEU A 1 96 ? 4.915 0.695 -18.141 1.00 85.31 96 LEU A O 1
ATOM 794 N N . ASP A 1 97 ? 3.158 1.924 -17.448 1.00 85.31 97 ASP A N 1
ATOM 795 C CA . ASP A 1 97 ? 2.643 2.229 -18.784 1.00 85.31 97 ASP A CA 1
ATOM 796 C C . ASP A 1 97 ? 3.663 3.024 -19.611 1.00 85.31 97 ASP A C 1
ATOM 798 O O . ASP A 1 97 ? 3.895 2.718 -20.783 1.00 85.31 97 ASP A O 1
ATOM 802 N N . GLN A 1 98 ? 4.335 4.003 -18.995 1.00 87.62 98 GLN A N 1
ATOM 803 C CA . GLN A 1 98 ? 5.415 4.762 -19.635 1.00 87.62 98 GLN A CA 1
ATOM 804 C C . GLN A 1 98 ? 6.582 3.852 -20.044 1.00 87.62 98 GLN A C 1
ATOM 806 O O . GLN A 1 98 ? 6.969 3.838 -21.213 1.00 87.62 98 GLN A O 1
ATOM 811 N N . LEU A 1 99 ? 7.092 3.027 -19.123 1.00 84.50 99 LEU A N 1
ATOM 812 C CA . LEU A 1 99 ? 8.189 2.094 -19.405 1.00 84.50 99 LEU A CA 1
ATOM 813 C C . LEU A 1 99 ? 7.812 1.059 -20.475 1.00 84.50 99 LEU A C 1
ATOM 815 O O . LEU A 1 99 ? 8.651 0.672 -21.289 1.00 84.50 99 LEU A O 1
ATOM 819 N N . GLN A 1 100 ? 6.554 0.614 -20.510 1.00 86.50 100 GLN A N 1
ATOM 820 C CA . GLN A 1 100 ? 6.049 -0.276 -21.555 1.00 86.50 100 GLN A CA 1
ATOM 821 C C . GLN A 1 100 ? 6.071 0.387 -22.934 1.00 86.50 100 GLN A C 1
ATOM 823 O O . GLN A 1 100 ? 6.498 -0.245 -23.905 1.00 86.50 100 GLN A O 1
ATOM 828 N N . GLN A 1 101 ? 5.636 1.646 -23.029 1.00 91.81 101 GLN A N 1
ATOM 829 C CA . GLN A 1 101 ? 5.663 2.412 -24.276 1.00 91.81 101 GLN A CA 1
ATOM 830 C C . GLN A 1 101 ? 7.097 2.675 -24.747 1.00 91.81 101 GLN A C 1
ATOM 832 O O . GLN A 1 101 ? 7.404 2.456 -25.920 1.00 91.81 101 GLN A O 1
ATOM 837 N N . GLU A 1 102 ? 7.989 3.071 -23.838 1.00 87.50 102 GLU A N 1
ATOM 838 C CA . GLU A 1 102 ? 9.411 3.273 -24.132 1.00 87.50 102 GLU A CA 1
ATOM 839 C C . GLU A 1 102 ? 10.070 1.981 -24.621 1.00 87.50 102 GLU A C 1
ATOM 841 O O . GLU A 1 102 ? 10.716 1.968 -25.669 1.00 87.50 102 GLU A O 1
ATOM 846 N N . LEU A 1 103 ? 9.847 0.864 -23.921 1.00 90.50 103 LEU A N 1
ATOM 847 C CA . LEU A 1 103 ? 10.384 -0.437 -24.307 1.00 90.50 103 LEU A CA 1
ATOM 848 C C . LEU A 1 103 ? 9.834 -0.905 -25.659 1.00 90.50 103 LEU A C 1
ATOM 850 O O . LEU A 1 103 ? 10.565 -1.521 -26.438 1.00 90.50 103 LEU A O 1
ATOM 854 N N . LYS A 1 104 ? 8.554 -0.643 -25.945 1.00 94.00 104 LYS A N 1
ATOM 855 C CA . LYS A 1 104 ? 7.946 -0.949 -27.244 1.00 94.00 104 LYS A CA 1
ATOM 856 C C . LYS A 1 104 ? 8.652 -0.177 -28.355 1.00 94.00 104 LYS A C 1
ATOM 858 O O . LYS A 1 104 ? 9.130 -0.804 -29.297 1.00 94.00 104 LYS A O 1
ATOM 863 N N . LYS A 1 105 ? 8.789 1.142 -28.203 1.00 93.69 105 LYS A N 1
ATOM 864 C CA . LYS A 1 105 ? 9.477 1.996 -29.176 1.00 93.69 105 LYS A CA 1
ATOM 865 C C . LYS A 1 105 ? 10.930 1.563 -29.381 1.00 93.69 105 LYS A C 1
ATOM 867 O O . LYS A 1 105 ? 11.363 1.384 -30.512 1.00 93.69 105 LYS A O 1
ATOM 872 N N . LEU A 1 106 ? 11.659 1.298 -28.298 1.00 91.00 106 LEU A N 1
ATOM 873 C CA . LEU A 1 106 ? 13.055 0.867 -28.364 1.00 91.00 106 LEU A CA 1
ATOM 874 C C . LEU A 1 106 ? 13.212 -0.466 -29.116 1.00 91.00 106 LEU A C 1
ATOM 876 O O . LEU A 1 106 ? 14.147 -0.639 -29.897 1.00 91.00 106 LEU A O 1
ATOM 880 N N . LYS A 1 107 ? 12.275 -1.405 -28.929 1.00 92.56 107 LYS A N 1
ATOM 881 C CA . LYS A 1 107 ? 12.237 -2.667 -29.685 1.00 92.56 107 LYS A CA 1
ATOM 882 C C . LYS A 1 107 ? 11.912 -2.456 -31.162 1.00 92.56 107 LYS A C 1
ATOM 884 O O . LYS A 1 107 ? 12.515 -3.128 -31.994 1.00 92.56 107 LYS A O 1
ATOM 889 N N . GLU A 1 108 ? 10.974 -1.568 -31.482 1.00 95.31 108 GLU A N 1
ATOM 890 C CA . GLU A 1 108 ? 10.612 -1.224 -32.863 1.00 95.31 108 GLU A CA 1
ATOM 891 C C . GLU A 1 108 ? 11.799 -0.585 -33.598 1.00 95.31 108 GLU A C 1
ATOM 893 O O . GLU A 1 108 ? 12.172 -1.054 -34.676 1.00 95.31 108 GLU A O 1
ATOM 898 N N . ASP A 1 109 ? 12.459 0.394 -32.976 1.00 90.50 109 ASP A N 1
ATOM 899 C CA . ASP A 1 109 ? 13.649 1.062 -33.513 1.00 90.50 109 ASP A CA 1
ATOM 900 C C . ASP A 1 109 ? 14.807 0.069 -33.711 1.00 90.50 109 ASP A C 1
ATOM 902 O O . ASP A 1 109 ? 15.451 0.036 -34.767 1.00 90.50 109 ASP A O 1
ATOM 906 N N . TYR A 1 110 ? 15.041 -0.805 -32.726 1.00 91.81 110 TYR A N 1
ATOM 907 C CA . TYR A 1 110 ? 16.051 -1.856 -32.827 1.00 91.81 110 TYR A CA 1
ATOM 908 C C . TYR A 1 110 ? 15.732 -2.841 -33.958 1.00 91.81 110 TYR A C 1
ATOM 910 O O . TYR A 1 110 ? 16.603 -3.164 -34.767 1.00 91.81 110 TYR A O 1
ATOM 918 N N . ALA A 1 111 ? 14.482 -3.298 -34.066 1.00 92.31 111 ALA A N 1
ATOM 919 C CA . ALA A 1 111 ? 14.050 -4.201 -35.128 1.00 92.31 111 ALA A CA 1
ATOM 920 C C . ALA A 1 111 ? 14.216 -3.563 -36.515 1.00 92.31 111 ALA A C 1
ATOM 922 O O . ALA A 1 111 ? 14.768 -4.201 -37.415 1.00 92.31 111 ALA A O 1
ATOM 923 N N . ALA A 1 112 ? 13.824 -2.295 -36.678 1.00 91.38 112 ALA A N 1
ATOM 924 C CA . ALA A 1 112 ? 14.016 -1.541 -37.913 1.00 91.38 112 ALA A CA 1
ATOM 925 C C . ALA A 1 112 ? 15.504 -1.443 -38.286 1.00 91.38 112 ALA A C 1
ATOM 927 O O . ALA A 1 112 ? 15.875 -1.712 -39.432 1.00 91.38 112 ALA A O 1
ATOM 928 N N . MET A 1 113 ? 16.377 -1.156 -37.315 1.00 86.12 113 MET A N 1
ATOM 929 C CA . MET A 1 113 ? 17.827 -1.142 -37.517 1.00 86.12 113 MET A CA 1
ATOM 930 C C . MET A 1 113 ? 18.365 -2.517 -37.952 1.00 86.12 113 MET A C 1
ATOM 932 O O . MET A 1 113 ? 19.217 -2.589 -38.845 1.00 86.12 113 MET A O 1
ATOM 936 N N . ILE A 1 114 ? 17.893 -3.615 -37.349 1.00 87.06 114 ILE A N 1
ATOM 937 C CA . ILE A 1 114 ? 18.300 -4.979 -37.723 1.00 87.06 114 ILE A CA 1
ATOM 938 C C . ILE A 1 114 ? 17.839 -5.321 -39.143 1.00 87.06 11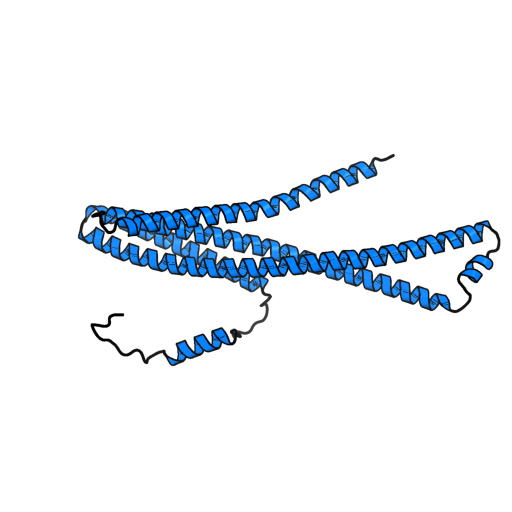4 ILE A C 1
ATOM 940 O O . ILE A 1 114 ? 18.649 -5.804 -39.937 1.00 87.06 114 ILE A O 1
ATOM 944 N N . VAL A 1 115 ? 16.583 -5.030 -39.491 1.00 88.31 115 VAL A N 1
ATOM 945 C CA . VAL A 1 115 ? 16.041 -5.251 -40.841 1.00 88.31 115 VAL A CA 1
ATOM 946 C C . VAL A 1 115 ? 16.813 -4.433 -41.872 1.00 88.31 115 VAL A C 1
ATOM 948 O O . VAL A 1 115 ? 17.224 -4.980 -42.894 1.00 88.31 115 VAL A O 1
ATOM 951 N N . GLN A 1 116 ? 17.078 -3.154 -41.596 1.00 83.44 116 GLN A N 1
ATOM 952 C CA . GLN A 1 116 ? 17.854 -2.297 -42.490 1.00 83.44 116 GLN A CA 1
ATOM 953 C C . GLN A 1 116 ? 19.276 -2.827 -42.676 1.00 83.44 116 GLN A C 1
ATOM 955 O O . GLN A 1 116 ? 19.773 -2.884 -43.798 1.00 83.44 116 GLN A O 1
ATOM 960 N N . SER A 1 117 ? 19.911 -3.288 -41.596 1.00 78.56 117 SER A N 1
ATOM 961 C CA . SER A 1 117 ? 21.226 -3.926 -41.653 1.00 78.56 117 SER A CA 1
ATOM 962 C C . SER A 1 117 ? 21.242 -5.246 -42.420 1.00 78.56 117 SER A C 1
ATOM 964 O O . SER A 1 117 ? 22.303 -5.642 -42.902 1.00 78.56 117 SER A O 1
ATOM 966 N N . TYR A 1 118 ? 20.129 -5.976 -42.444 1.00 79.31 118 TYR A N 1
ATOM 967 C CA . TYR A 1 118 ? 20.001 -7.213 -43.204 1.00 79.31 118 TYR A CA 1
ATOM 968 C C . TYR A 1 118 ? 19.780 -6.918 -44.689 1.00 79.31 118 TYR A C 1
ATOM 970 O O . TYR A 1 118 ? 20.450 -7.508 -45.528 1.00 79.31 118 TYR A O 1
ATOM 978 N N . LYS A 1 119 ? 18.914 -5.954 -45.021 1.00 78.44 119 LYS A N 1
ATOM 979 C CA . LYS A 1 119 ? 18.681 -5.508 -46.403 1.00 78.44 119 LYS A CA 1
ATOM 980 C C . LYS A 1 119 ? 19.940 -4.924 -47.044 1.00 78.44 119 LYS A C 1
ATOM 982 O O . LYS A 1 119 ? 20.223 -5.210 -48.198 1.00 78.44 119 LYS A O 1
ATOM 987 N N . SER A 1 120 ? 20.749 -4.183 -46.287 1.00 70.44 120 SER A N 1
ATOM 988 C CA . SER A 1 120 ? 22.032 -3.652 -46.768 1.00 70.44 120 SER A CA 1
ATOM 989 C C . SER A 1 120 ? 23.162 -4.690 -46.839 1.00 70.44 120 SER A C 1
ATOM 991 O O . SER A 1 120 ? 24.297 -4.344 -47.159 1.00 70.44 120 SER A O 1
ATOM 993 N N . ARG A 1 121 ? 22.886 -5.967 -46.537 1.00 66.75 121 ARG A N 1
ATOM 994 C CA . ARG A 1 121 ? 23.889 -7.041 -46.526 1.00 66.75 121 ARG A CA 1
ATOM 995 C C . ARG A 1 121 ? 24.216 -7.591 -47.922 1.00 66.75 121 ARG A C 1
ATOM 997 O O . ARG A 1 121 ? 25.262 -8.222 -48.042 1.00 66.75 121 ARG A O 1
ATOM 1004 N N . SER A 1 122 ? 23.353 -7.420 -48.934 1.00 57.94 122 SER A N 1
ATOM 1005 C CA . SER A 1 122 ? 23.364 -8.309 -50.112 1.00 57.94 122 SER A CA 1
ATOM 1006 C C . SER A 1 122 ? 24.188 -7.907 -51.340 1.00 57.94 122 SER A C 1
ATOM 1008 O O . SER A 1 122 ? 24.187 -8.703 -52.266 1.00 57.94 122 SER A O 1
ATOM 1010 N N . GLU A 1 123 ? 24.923 -6.792 -51.395 1.00 51.31 123 GLU A N 1
ATOM 1011 C CA . GLU A 1 123 ? 25.645 -6.462 -52.650 1.00 51.31 123 GLU A CA 1
ATOM 1012 C C . GLU A 1 123 ? 27.171 -6.647 -52.593 1.00 51.31 123 GLU A C 1
ATOM 1014 O O . GLU A 1 123 ? 27.751 -7.066 -53.584 1.00 51.31 123 GLU A O 1
ATOM 1019 N N . GLN A 1 124 ? 27.858 -6.451 -51.457 1.00 55.66 124 GLN A N 1
ATOM 1020 C CA . GLN A 1 124 ? 29.294 -6.764 -51.340 1.00 55.66 124 GLN A CA 1
ATOM 1021 C C . GLN A 1 124 ? 29.759 -6.646 -49.881 1.00 55.66 124 GLN A C 1
ATOM 1023 O O . GLN A 1 124 ? 29.414 -5.698 -49.183 1.00 55.66 124 GLN A O 1
ATOM 1028 N N . SER A 1 125 ? 30.501 -7.647 -49.396 1.00 71.00 125 SER A N 1
ATOM 1029 C CA . SER A 1 125 ? 30.947 -7.827 -48.002 1.00 71.00 125 SER A CA 1
ATOM 1030 C C . SER A 1 125 ? 31.322 -6.520 -47.280 1.00 71.00 125 SER A C 1
ATOM 1032 O O . SER A 1 125 ? 31.921 -5.630 -47.867 1.00 71.00 125 SER A O 1
ATOM 1034 N N . ARG A 1 126 ? 31.077 -6.420 -45.967 1.00 74.81 126 ARG A N 1
ATOM 1035 C CA . ARG A 1 126 ? 31.593 -5.331 -45.102 1.00 74.81 126 ARG A CA 1
ATOM 1036 C C . ARG A 1 126 ? 33.073 -5.003 -45.362 1.00 74.81 126 ARG A C 1
ATOM 1038 O O . ARG A 1 126 ? 33.470 -3.847 -45.283 1.00 74.81 126 ARG A O 1
ATOM 1045 N N . LEU A 1 127 ? 33.860 -6.028 -45.701 1.00 78.88 127 LEU A N 1
ATOM 1046 C CA . LEU A 1 127 ? 35.237 -5.893 -46.176 1.00 78.88 127 LEU A CA 1
ATOM 1047 C C . LEU A 1 127 ? 35.321 -5.137 -47.501 1.00 78.88 127 LEU A C 1
ATOM 1049 O O . LEU A 1 127 ? 36.073 -4.181 -47.583 1.00 78.88 127 LEU A O 1
ATOM 1053 N N . MET A 1 128 ? 34.524 -5.500 -48.504 1.00 80.19 128 MET A N 1
ATOM 1054 C CA . MET A 1 128 ? 34.446 -4.772 -49.770 1.00 80.19 128 MET A CA 1
ATOM 1055 C C . MET A 1 128 ? 34.052 -3.303 -49.571 1.00 80.19 128 MET A C 1
ATOM 1057 O O . MET A 1 128 ? 34.638 -2.452 -50.217 1.00 80.19 128 MET A O 1
ATOM 1061 N N . PHE A 1 129 ? 33.138 -2.973 -48.650 1.00 80.69 129 PHE A N 1
ATOM 1062 C CA . PHE A 1 129 ? 32.812 -1.569 -48.341 1.00 80.69 129 PHE A CA 1
ATOM 1063 C C . PHE A 1 129 ? 34.020 -0.775 -47.814 1.00 80.69 129 PHE A C 1
ATOM 1065 O O . PHE A 1 129 ? 34.164 0.410 -48.105 1.00 80.69 129 PHE A O 1
ATOM 1072 N N . ILE A 1 130 ? 34.904 -1.407 -47.041 1.00 84.56 130 ILE A N 1
ATOM 1073 C CA . ILE A 1 130 ? 36.140 -0.772 -46.566 1.00 84.56 130 ILE A CA 1
ATOM 1074 C C . ILE A 1 130 ? 37.186 -0.737 -47.694 1.00 84.56 130 ILE A C 1
ATOM 1076 O O . ILE A 1 130 ? 37.830 0.292 -47.892 1.00 84.56 130 ILE A O 1
ATOM 1080 N N . LEU A 1 131 ? 37.324 -1.832 -48.449 1.00 85.00 131 LEU A N 1
ATOM 1081 C CA . LEU A 1 131 ? 38.316 -2.019 -49.514 1.00 85.00 131 LEU A CA 1
ATOM 1082 C C . LEU A 1 131 ? 38.001 -1.223 -50.794 1.00 85.00 131 LEU A C 1
ATOM 1084 O O . LEU A 1 131 ? 38.921 -0.893 -51.529 1.00 85.00 131 LEU A O 1
ATOM 1088 N N . SER A 1 132 ? 36.743 -0.843 -51.036 1.00 86.75 132 SER A N 1
ATOM 1089 C CA . SER A 1 132 ? 36.309 0.037 -52.137 1.00 86.75 132 SER A CA 1
ATOM 1090 C C . SER A 1 132 ? 36.477 1.530 -51.820 1.00 86.75 132 SER A C 1
ATOM 1092 O O . SER A 1 132 ? 35.726 2.378 -52.309 1.00 86.75 132 SER A O 1
ATOM 1094 N N . SER A 1 133 ? 37.397 1.868 -50.920 1.00 89.31 133 SER A N 1
ATOM 1095 C CA . SER A 1 133 ? 37.703 3.260 -50.589 1.00 89.31 133 SER A CA 1
ATOM 1096 C C . SER A 1 133 ? 38.741 3.820 -51.560 1.00 89.31 133 SER A C 1
ATOM 1098 O O . SER A 1 133 ? 39.724 3.157 -51.866 1.00 89.31 133 SER A O 1
ATOM 1100 N N . GLU A 1 134 ? 38.559 5.065 -51.987 1.00 92.06 134 GLU A N 1
ATOM 1101 C CA . GLU A 1 134 ? 39.452 5.805 -52.888 1.00 92.06 134 GLU A CA 1
ATOM 1102 C C . GLU A 1 134 ? 40.829 6.076 -52.262 1.00 92.06 134 GLU A C 1
ATOM 1104 O O . GLU A 1 134 ? 41.818 6.244 -52.969 1.00 92.06 134 GLU A O 1
ATOM 1109 N N . ASN A 1 135 ? 40.910 6.147 -50.927 1.00 94.00 135 ASN A N 1
ATOM 1110 C CA . ASN A 1 135 ? 42.155 6.365 -50.192 1.00 94.00 135 ASN A CA 1
ATOM 1111 C C . ASN A 1 135 ? 42.078 5.859 -48.739 1.00 94.00 135 ASN A C 1
ATOM 1113 O O . ASN A 1 135 ? 41.006 5.550 -48.207 1.00 94.00 135 ASN A O 1
ATOM 1117 N N . PHE A 1 136 ? 43.237 5.820 -48.070 1.00 92.19 136 PHE A N 1
ATOM 1118 C CA . PHE A 1 136 ? 43.371 5.341 -46.690 1.00 92.19 136 PHE A CA 1
ATOM 1119 C C . PHE A 1 136 ? 42.527 6.136 -45.682 1.00 92.19 136 PHE A C 1
ATOM 1121 O O . PHE A 1 136 ? 41.908 5.545 -44.797 1.00 92.19 136 PHE A O 1
ATOM 1128 N N . LEU A 1 137 ? 42.452 7.465 -45.819 1.00 93.44 137 LEU A N 1
ATOM 1129 C CA . LEU A 1 137 ? 41.658 8.305 -44.918 1.00 93.44 137 LEU A CA 1
ATOM 1130 C C . LEU A 1 137 ? 40.164 7.950 -44.996 1.00 93.44 137 LEU A C 1
ATOM 1132 O O . LEU A 1 137 ? 39.490 7.876 -43.966 1.00 93.44 137 LEU A O 1
ATOM 1136 N N . GLN A 1 138 ? 39.644 7.705 -46.201 1.00 92.12 138 GLN A N 1
ATOM 1137 C CA . GLN A 1 138 ? 38.261 7.282 -46.404 1.00 92.12 138 GLN A CA 1
ATOM 1138 C C . GLN A 1 138 ? 38.013 5.885 -45.813 1.00 92.12 138 GLN A C 1
ATOM 1140 O O . GLN A 1 138 ? 37.027 5.707 -45.095 1.00 92.12 138 GLN A O 1
ATOM 1145 N N . ALA A 1 139 ? 38.929 4.932 -46.022 1.00 91.50 139 ALA A N 1
ATOM 1146 C CA . ALA A 1 139 ? 38.844 3.593 -45.433 1.00 91.50 139 ALA A CA 1
ATOM 1147 C C . ALA A 1 139 ? 38.839 3.635 -43.895 1.00 91.50 139 ALA A C 1
ATOM 1149 O O . ALA A 1 139 ? 38.009 2.986 -43.255 1.00 91.50 139 ALA A O 1
ATOM 1150 N N . TYR A 1 140 ? 39.708 4.456 -43.296 1.00 92.44 140 TYR A N 1
ATOM 1151 C CA . TYR A 1 140 ? 39.769 4.662 -41.849 1.00 92.44 140 TYR A CA 1
ATOM 1152 C C . TYR A 1 140 ? 38.458 5.232 -41.291 1.00 92.44 140 TYR A C 1
ATOM 1154 O O . TYR A 1 140 ? 37.931 4.717 -40.303 1.00 92.44 140 TYR A O 1
ATOM 1162 N N . LYS A 1 141 ? 37.880 6.250 -41.946 1.00 90.56 141 LYS A N 1
ATOM 1163 C CA . LYS A 1 141 ? 36.574 6.812 -41.559 1.00 90.56 141 LYS A CA 1
ATOM 1164 C C . LYS A 1 141 ? 35.456 5.772 -41.663 1.00 90.56 141 LYS A C 1
ATOM 1166 O O . LYS A 1 141 ? 34.685 5.623 -40.718 1.00 90.56 141 LYS A O 1
ATOM 1171 N N . ARG A 1 142 ? 35.387 5.007 -42.764 1.00 89.06 142 ARG A N 1
ATOM 1172 C CA . ARG A 1 142 ? 34.412 3.910 -42.935 1.00 89.06 142 ARG A CA 1
ATOM 1173 C C . ARG A 1 142 ? 34.541 2.874 -41.813 1.00 89.06 142 ARG A C 1
ATOM 1175 O O . ARG A 1 142 ? 33.533 2.517 -41.209 1.00 89.06 142 ARG A O 1
ATOM 1182 N N . LEU A 1 143 ? 35.763 2.463 -41.465 1.00 88.81 143 LEU A N 1
ATOM 1183 C CA . LEU A 1 143 ? 36.020 1.548 -40.347 1.00 88.81 143 LEU A CA 1
ATOM 1184 C C . LEU A 1 143 ? 35.553 2.128 -39.000 1.00 88.81 143 LEU A C 1
ATOM 1186 O O . LEU A 1 143 ? 34.901 1.425 -38.224 1.00 88.81 143 LEU A O 1
ATOM 1190 N N . GLN A 1 144 ? 35.839 3.405 -38.726 1.00 90.00 144 GLN A N 1
ATOM 1191 C CA . GLN A 1 144 ? 35.359 4.072 -37.513 1.00 90.00 144 GLN A CA 1
ATOM 1192 C C . GLN A 1 144 ? 33.827 4.103 -37.436 1.00 90.00 144 GLN A C 1
ATOM 1194 O O . GLN A 1 144 ? 33.274 3.768 -36.387 1.00 90.00 144 GLN A O 1
ATOM 1199 N N . TYR A 1 145 ? 33.134 4.428 -38.530 1.00 86.06 145 TYR A N 1
ATOM 1200 C CA . TYR A 1 145 ? 31.668 4.416 -38.563 1.00 86.06 145 TYR A CA 1
ATOM 1201 C C . TYR A 1 145 ? 31.096 3.022 -38.303 1.00 86.06 145 TYR A C 1
ATOM 1203 O O . TYR A 1 145 ? 30.138 2.878 -37.547 1.00 86.06 145 TYR A O 1
ATOM 1211 N N . MET A 1 146 ? 31.707 1.975 -38.862 1.00 83.94 146 MET A N 1
ATOM 1212 C CA . MET A 1 146 ? 31.279 0.599 -38.595 1.00 83.94 146 MET A CA 1
ATOM 1213 C C . MET A 1 146 ? 31.455 0.212 -37.125 1.00 83.94 146 MET A C 1
ATOM 1215 O O . MET A 1 146 ? 30.584 -0.454 -36.558 1.00 83.94 146 MET A O 1
ATOM 1219 N N . LYS A 1 147 ? 32.548 0.658 -36.490 1.00 88.44 147 LYS A N 1
ATOM 1220 C CA . LYS A 1 147 ? 32.771 0.468 -35.052 1.00 88.44 147 LYS A CA 1
ATOM 1221 C C . LYS A 1 147 ? 31.697 1.181 -34.227 1.00 88.44 147 LYS A C 1
ATOM 1223 O O . LYS A 1 147 ? 31.089 0.544 -33.371 1.00 88.44 147 LYS A O 1
ATOM 1228 N N . GLN A 1 148 ? 31.430 2.457 -34.513 1.00 87.94 148 GLN A N 1
ATOM 1229 C CA . GLN A 1 148 ? 30.391 3.241 -33.832 1.00 87.94 148 GLN A CA 1
ATOM 1230 C C . GLN A 1 148 ? 29.011 2.595 -33.982 1.00 87.94 148 GLN A C 1
ATOM 1232 O O . GLN A 1 148 ? 28.294 2.431 -33.002 1.00 87.94 148 GLN A O 1
ATOM 1237 N N . TYR A 1 149 ? 28.665 2.144 -35.187 1.00 84.31 149 TYR A N 1
ATOM 1238 C CA . TYR A 1 149 ? 27.396 1.476 -35.451 1.00 84.31 149 TYR A CA 1
ATOM 1239 C C . TYR A 1 149 ? 27.249 0.150 -34.686 1.00 84.31 149 TYR A C 1
ATOM 1241 O O . TYR A 1 149 ? 26.200 -0.130 -34.106 1.00 84.31 149 TYR A O 1
ATOM 1249 N N . SER A 1 150 ? 28.306 -0.670 -34.645 1.00 86.38 150 SER A N 1
ATOM 1250 C CA . SER A 1 150 ? 28.301 -1.913 -33.863 1.00 86.38 150 SER A CA 1
ATOM 1251 C C . SER A 1 150 ? 28.186 -1.648 -32.363 1.00 86.38 150 SER A C 1
ATOM 1253 O O . SER A 1 150 ? 27.531 -2.419 -31.660 1.00 86.38 150 SER A O 1
ATOM 1255 N N . GLN A 1 151 ? 28.831 -0.588 -31.875 1.00 91.62 151 GLN A N 1
ATOM 1256 C CA . GLN A 1 151 ? 28.749 -0.172 -30.482 1.00 91.62 151 GLN A CA 1
ATOM 1257 C C . GLN A 1 151 ? 27.334 0.302 -30.139 1.00 91.62 151 GLN A C 1
ATOM 1259 O O . GLN A 1 151 ? 26.736 -0.237 -29.214 1.00 91.62 151 GLN A O 1
ATOM 1264 N N . PHE A 1 152 ? 26.759 1.194 -30.945 1.00 89.06 152 PHE A N 1
ATOM 1265 C CA . PHE A 1 152 ? 25.395 1.686 -30.768 1.00 89.06 152 PHE A CA 1
ATOM 1266 C C . PHE A 1 152 ? 24.366 0.545 -30.759 1.00 89.06 152 PHE A C 1
ATOM 1268 O O . PHE A 1 152 ? 23.509 0.478 -29.884 1.00 89.06 152 PHE A O 1
ATOM 1275 N N . ARG A 1 153 ? 24.495 -0.433 -31.669 1.00 87.69 153 ARG A N 1
ATOM 1276 C CA . ARG A 1 153 ? 23.641 -1.634 -31.664 1.00 87.69 153 ARG A CA 1
ATOM 1277 C C . ARG A 1 153 ? 23.759 -2.428 -30.365 1.00 87.69 153 ARG A C 1
ATOM 1279 O O . ARG A 1 153 ? 22.761 -2.953 -29.874 1.00 87.69 153 ARG A O 1
ATOM 1286 N N . ARG A 1 154 ? 24.976 -2.587 -29.843 1.00 91.19 154 ARG A N 1
ATOM 1287 C CA . ARG A 1 154 ? 25.200 -3.289 -28.575 1.00 91.19 154 ARG A CA 1
ATOM 1288 C C . ARG A 1 154 ? 24.557 -2.522 -27.421 1.00 91.19 154 ARG A C 1
ATOM 1290 O O . ARG A 1 154 ? 23.872 -3.142 -26.618 1.00 91.19 154 ARG A O 1
ATOM 1297 N N . GLU A 1 155 ? 24.753 -1.209 -27.370 1.00 91.88 155 GLU A N 1
ATOM 1298 C CA . GLU A 1 155 ? 24.183 -0.323 -26.351 1.00 91.88 155 GLU A CA 1
ATOM 1299 C C . GLU A 1 155 ? 22.651 -0.376 -26.353 1.00 91.88 155 GLU A C 1
ATOM 1301 O O . GLU A 1 155 ? 22.071 -0.637 -25.305 1.00 91.88 155 GLU A O 1
ATOM 1306 N N . GLN A 1 156 ? 21.998 -0.290 -27.518 1.00 89.38 156 GLN A N 1
ATOM 1307 C CA . GLN A 1 156 ? 20.539 -0.447 -27.618 1.00 89.38 156 GLN A CA 1
ATOM 1308 C C . GLN A 1 156 ? 20.049 -1.809 -27.106 1.00 89.38 156 GLN A C 1
ATOM 1310 O O . GLN A 1 156 ? 19.029 -1.894 -26.427 1.00 89.38 156 GLN A O 1
ATOM 1315 N N . GLY A 1 157 ? 20.769 -2.895 -27.412 1.00 92.25 157 GLY A N 1
ATOM 1316 C CA . GLY A 1 157 ? 20.420 -4.226 -26.909 1.00 92.25 157 GLY A CA 1
ATOM 1317 C C . GLY A 1 157 ? 20.524 -4.331 -25.383 1.00 92.25 157 GLY A C 1
ATOM 1318 O O . GLY A 1 157 ? 19.664 -4.942 -24.750 1.00 92.25 157 GLY A O 1
ATOM 1319 N N . LEU A 1 158 ? 21.553 -3.712 -24.794 1.00 94.56 158 LEU A N 1
ATOM 1320 C CA . LEU A 1 158 ? 21.725 -3.633 -23.341 1.00 94.56 158 LEU A CA 1
ATOM 1321 C C . LEU A 1 158 ? 20.640 -2.766 -22.694 1.00 94.56 158 LEU A C 1
ATOM 1323 O O . LEU A 1 158 ? 20.089 -3.158 -21.669 1.00 94.56 158 LEU A O 1
ATOM 1327 N N . GLU A 1 159 ? 20.287 -1.642 -23.316 1.00 91.31 159 GLU A N 1
ATOM 1328 C CA . GLU A 1 159 ? 19.216 -0.763 -22.851 1.00 91.31 159 GLU A CA 1
ATOM 1329 C C . GLU A 1 159 ? 17.864 -1.493 -22.835 1.00 91.31 159 GLU A C 1
ATOM 1331 O O . GLU A 1 159 ? 17.164 -1.464 -21.825 1.00 91.31 159 GLU A O 1
ATOM 1336 N N . ILE A 1 160 ? 17.523 -2.241 -23.894 1.00 90.44 160 ILE A N 1
ATOM 1337 C CA . ILE A 1 160 ? 16.307 -3.077 -23.936 1.00 90.44 160 ILE A CA 1
ATOM 1338 C C . ILE A 1 160 ? 16.272 -4.058 -22.761 1.00 90.44 160 ILE A C 1
ATOM 1340 O O . ILE A 1 160 ? 15.218 -4.250 -22.148 1.00 90.44 160 ILE A O 1
ATOM 1344 N N . GLU A 1 161 ? 17.396 -4.708 -22.455 1.00 92.69 161 GLU A N 1
ATOM 1345 C CA . GLU A 1 161 ? 17.456 -5.673 -21.357 1.00 92.69 161 GLU A CA 1
ATOM 1346 C C . GLU A 1 161 ? 17.321 -4.990 -19.993 1.00 92.69 161 GLU A C 1
ATOM 1348 O O . GLU A 1 161 ? 16.548 -5.460 -19.158 1.00 92.69 161 GLU A O 1
ATOM 1353 N N . GLN A 1 162 ? 17.973 -3.844 -19.795 1.00 92.12 162 GLN A N 1
ATOM 1354 C CA . GLN A 1 162 ? 17.829 -3.045 -18.580 1.00 92.12 162 GLN A CA 1
ATOM 1355 C C . GLN A 1 162 ? 16.370 -2.607 -18.367 1.00 92.12 162 GLN A C 1
ATOM 1357 O O . GLN A 1 162 ? 15.798 -2.860 -17.307 1.00 92.12 162 GLN A O 1
ATOM 1362 N N . ARG A 1 163 ? 15.716 -2.045 -19.392 1.00 84.56 163 ARG A N 1
ATOM 1363 C CA . ARG A 1 163 ? 14.302 -1.632 -19.320 1.00 84.56 163 ARG A CA 1
ATOM 1364 C C . ARG A 1 163 ? 13.363 -2.800 -19.030 1.00 84.56 163 ARG A C 1
ATOM 1366 O O . ARG A 1 163 ? 12.392 -2.653 -18.290 1.00 84.56 163 ARG A O 1
ATOM 1373 N N . LYS A 1 164 ? 13.651 -3.992 -19.566 1.00 88.00 164 LYS A N 1
ATOM 1374 C CA . LYS A 1 164 ? 12.897 -5.212 -19.229 1.00 88.00 164 LYS A CA 1
ATOM 1375 C C . LYS A 1 164 ? 13.046 -5.598 -17.759 1.00 88.00 164 LYS A C 1
ATOM 1377 O O . LYS A 1 164 ? 12.069 -6.056 -17.170 1.00 88.00 164 LYS A O 1
ATOM 1382 N N . GLN A 1 165 ? 14.239 -5.463 -17.186 1.00 91.00 165 GLN A N 1
ATOM 1383 C CA . GLN A 1 165 ? 14.477 -5.755 -15.772 1.00 91.00 165 GLN A CA 1
ATOM 1384 C C . GLN A 1 165 ? 13.753 -4.753 -14.867 1.00 91.00 165 GLN A C 1
ATOM 1386 O O . GLN A 1 165 ? 13.059 -5.178 -13.946 1.00 91.00 165 GLN A O 1
ATOM 1391 N N . GLU A 1 166 ? 13.821 -3.457 -15.184 1.00 86.38 166 GLU A N 1
ATOM 1392 C CA . GLU A 1 166 ? 13.078 -2.396 -14.484 1.00 86.38 166 GLU A CA 1
ATOM 1393 C C . GLU A 1 166 ? 11.566 -2.681 -14.482 1.00 86.38 166 GLU A C 1
ATOM 1395 O O . GLU A 1 166 ? 10.920 -2.657 -13.434 1.00 86.38 166 GLU A O 1
ATOM 1400 N N . LEU A 1 167 ? 11.009 -3.053 -15.638 1.00 85.88 167 LEU A N 1
ATOM 1401 C CA . LEU A 1 167 ? 9.591 -3.386 -15.788 1.00 85.88 167 LEU A CA 1
ATOM 1402 C C . LEU A 1 167 ? 9.193 -4.633 -14.982 1.00 85.88 167 LEU A C 1
ATOM 1404 O O . LEU A 1 167 ? 8.127 -4.655 -14.366 1.00 85.88 167 LEU A O 1
ATOM 1408 N N . ARG A 1 168 ? 10.037 -5.674 -14.957 1.00 86.25 168 ARG A N 1
ATOM 1409 C CA . ARG A 1 168 ? 9.803 -6.872 -14.130 1.00 86.25 168 ARG A CA 1
ATOM 1410 C C . ARG A 1 168 ? 9.786 -6.524 -12.644 1.00 86.25 168 ARG A C 1
ATOM 1412 O O . ARG A 1 168 ? 8.835 -6.891 -11.961 1.00 86.25 168 ARG A O 1
ATOM 1419 N N . ALA A 1 169 ? 10.782 -5.776 -12.175 1.00 87.00 169 ALA A N 1
ATOM 1420 C CA . ALA A 1 169 ? 10.866 -5.349 -10.782 1.00 87.00 169 ALA A CA 1
ATOM 1421 C C . ALA A 1 169 ? 9.650 -4.500 -10.371 1.00 87.00 169 ALA A C 1
ATOM 1423 O O . ALA A 1 169 ? 9.075 -4.718 -9.304 1.00 87.00 169 ALA A O 1
ATOM 1424 N N . LEU A 1 170 ? 9.210 -3.583 -11.239 1.00 84.00 170 LEU A N 1
ATOM 1425 C CA . LEU A 1 170 ? 8.032 -2.751 -10.992 1.00 84.00 170 LEU A CA 1
ATOM 1426 C C . LEU A 1 170 ? 6.733 -3.571 -10.946 1.00 84.00 170 LEU A C 1
ATOM 1428 O O . LEU A 1 170 ? 5.887 -3.333 -10.085 1.00 84.00 170 LEU A O 1
ATOM 1432 N N . ASN A 1 171 ? 6.583 -4.570 -11.821 1.00 82.44 171 ASN A N 1
ATOM 1433 C CA . ASN A 1 171 ? 5.444 -5.492 -11.782 1.00 82.44 171 ASN A CA 1
ATOM 1434 C C . ASN A 1 171 ? 5.404 -6.310 -10.486 1.00 82.44 171 ASN A C 1
ATOM 1436 O O . ASN A 1 171 ? 4.347 -6.430 -9.869 1.00 82.44 171 ASN A O 1
ATOM 1440 N N . GLU A 1 172 ? 6.541 -6.854 -10.049 1.00 86.69 172 GLU A N 1
ATOM 1441 C CA . GLU A 1 172 ? 6.617 -7.580 -8.779 1.00 86.69 172 GLU A CA 1
ATOM 1442 C C . GLU A 1 172 ? 6.268 -6.685 -7.586 1.00 86.69 172 GLU A C 1
ATOM 1444 O O . GLU A 1 172 ? 5.530 -7.107 -6.695 1.00 86.69 172 GLU A O 1
ATOM 1449 N N . LEU A 1 173 ? 6.760 -5.442 -7.577 1.00 85.81 173 LEU A N 1
ATOM 1450 C CA . LEU A 1 173 ? 6.418 -4.456 -6.555 1.00 85.81 173 LEU A CA 1
ATOM 1451 C C . LEU A 1 173 ? 4.908 -4.185 -6.528 1.00 85.81 173 LEU A C 1
ATOM 1453 O O . LEU A 1 173 ? 4.297 -4.236 -5.461 1.00 85.81 173 LEU A O 1
ATOM 1457 N N . LEU A 1 174 ? 4.297 -3.949 -7.691 1.00 84.12 174 LEU A N 1
ATOM 1458 C CA . LEU A 1 174 ? 2.860 -3.704 -7.817 1.00 84.12 174 LEU A CA 1
ATOM 1459 C C . LEU A 1 174 ? 2.020 -4.875 -7.296 1.00 84.12 174 LEU A C 1
ATOM 1461 O O . LEU A 1 174 ? 1.017 -4.648 -6.620 1.00 84.12 174 LEU A O 1
ATOM 1465 N N . LEU A 1 175 ? 2.421 -6.118 -7.579 1.00 83.94 175 LEU A N 1
ATOM 1466 C CA . LEU A 1 175 ? 1.737 -7.309 -7.064 1.00 83.94 175 LEU A CA 1
ATOM 1467 C C . LEU A 1 175 ? 1.780 -7.361 -5.532 1.00 83.94 175 LEU A C 1
ATOM 1469 O O . LEU A 1 175 ? 0.743 -7.569 -4.899 1.00 83.94 175 LEU A O 1
ATOM 1473 N N . ARG A 1 176 ? 2.949 -7.100 -4.933 1.00 87.50 176 ARG A N 1
ATOM 1474 C CA . ARG A 1 176 ? 3.101 -7.054 -3.469 1.00 87.50 176 ARG A CA 1
ATOM 1475 C C . ARG A 1 176 ? 2.252 -5.943 -2.850 1.00 87.50 176 ARG A C 1
ATOM 1477 O O . ARG A 1 176 ? 1.503 -6.211 -1.920 1.00 87.50 176 ARG A O 1
ATOM 1484 N N . GLN A 1 177 ? 2.298 -4.729 -3.404 1.00 84.69 177 GLN A N 1
ATOM 1485 C CA . GLN A 1 177 ? 1.517 -3.588 -2.905 1.00 84.69 177 GLN A CA 1
ATOM 1486 C C . GLN A 1 177 ? 0.003 -3.829 -2.994 1.00 84.69 177 GLN A C 1
ATOM 1488 O O . GLN A 1 177 ? -0.740 -3.434 -2.094 1.00 84.69 177 GLN A O 1
ATOM 1493 N N . LYS A 1 178 ? -0.475 -4.481 -4.065 1.00 85.25 178 LYS A N 1
ATOM 1494 C CA . LYS A 1 178 ? -1.891 -4.856 -4.207 1.00 85.25 178 LYS A CA 1
ATOM 1495 C C . LYS A 1 178 ? -2.317 -5.864 -3.141 1.00 85.25 178 LYS A C 1
ATOM 1497 O O . LYS A 1 178 ? -3.343 -5.644 -2.503 1.00 85.25 178 LYS A O 1
ATOM 1502 N N . SER A 1 179 ? -1.515 -6.906 -2.924 1.00 87.81 179 SER A N 1
ATOM 1503 C CA . SER A 1 179 ? -1.771 -7.909 -1.884 1.00 87.81 179 SER A CA 1
AT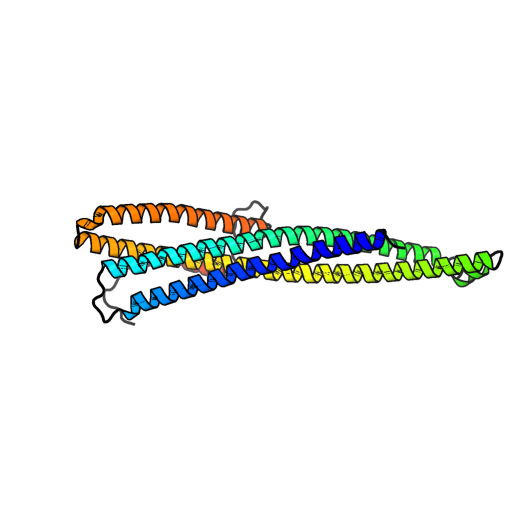OM 1504 C C . SER A 1 179 ? -1.767 -7.292 -0.481 1.00 87.81 179 SER A C 1
ATOM 1506 O O . SER A 1 179 ? -2.689 -7.524 0.296 1.00 87.81 179 SER A O 1
ATOM 1508 N N . GLU A 1 180 ? -0.794 -6.431 -0.174 1.00 88.19 180 GLU A N 1
ATOM 1509 C CA . GLU A 1 180 ? -0.721 -5.729 1.112 1.00 88.19 180 GLU A CA 1
ATOM 1510 C C . GLU A 1 180 ? -1.944 -4.828 1.339 1.00 88.19 180 GLU A C 1
ATOM 1512 O O . GLU A 1 180 ? -2.561 -4.847 2.404 1.00 88.19 180 GLU A O 1
ATOM 1517 N N . LYS A 1 181 ? -2.356 -4.072 0.314 1.00 87.88 181 LYS A N 1
ATOM 1518 C CA . LYS A 1 181 ? -3.559 -3.237 0.382 1.00 87.88 181 LYS A CA 1
ATOM 1519 C C . LYS A 1 181 ? -4.812 -4.070 0.649 1.00 87.88 181 LYS A C 1
ATOM 1521 O O . LYS A 1 181 ? -5.650 -3.652 1.444 1.00 87.88 181 LYS A O 1
ATOM 1526 N N . GLU A 1 182 ? -4.964 -5.208 -0.020 1.00 86.06 182 GLU A N 1
ATOM 1527 C CA . GLU A 1 182 ? -6.104 -6.104 0.185 1.00 86.06 182 GLU A CA 1
ATOM 1528 C C . GLU A 1 182 ? -6.152 -6.629 1.624 1.00 86.06 182 GLU A C 1
ATOM 1530 O O . GLU A 1 182 ? -7.200 -6.552 2.272 1.00 86.06 182 GLU A O 1
ATOM 1535 N N . GLN A 1 183 ? -5.001 -7.030 2.165 1.00 88.38 183 GLN A N 1
ATOM 1536 C CA . GLN A 1 183 ? -4.878 -7.460 3.553 1.00 88.38 183 GLN A CA 1
ATOM 1537 C C . GLN A 1 183 ? -5.303 -6.360 4.541 1.00 88.38 183 GLN A C 1
ATOM 1539 O O . GLN A 1 183 ? -6.108 -6.617 5.438 1.00 88.38 183 GLN A O 1
ATOM 1544 N N . LEU A 1 184 ? -4.860 -5.113 4.345 1.00 87.56 184 LEU A N 1
ATOM 1545 C CA . LEU A 1 184 ? -5.268 -3.984 5.194 1.00 87.56 184 LEU A CA 1
ATOM 1546 C C . LEU A 1 184 ? -6.784 -3.731 5.151 1.00 87.56 184 LEU A C 1
ATOM 1548 O O . LEU A 1 184 ? -7.387 -3.371 6.164 1.00 87.56 184 LEU A O 1
ATOM 1552 N N . VAL A 1 185 ? -7.437 -3.933 4.001 1.00 86.94 185 VAL A N 1
ATOM 1553 C CA . VAL A 1 185 ? -8.901 -3.803 3.902 1.00 86.94 185 VAL A CA 1
ATOM 1554 C C . VAL A 1 185 ? -9.605 -4.899 4.703 1.00 86.94 185 VAL A C 1
ATOM 1556 O O . VAL A 1 185 ? -10.581 -4.608 5.400 1.00 86.94 185 VAL A O 1
ATOM 1559 N N . ILE A 1 186 ? -9.121 -6.142 4.635 1.00 88.12 186 ILE A N 1
ATOM 1560 C CA . ILE A 1 186 ? -9.664 -7.265 5.414 1.00 88.12 186 ILE A CA 1
ATOM 1561 C C . ILE A 1 186 ? -9.539 -6.976 6.914 1.00 88.12 186 ILE A C 1
ATOM 1563 O O . ILE A 1 186 ? -10.513 -7.096 7.659 1.00 88.12 186 ILE A O 1
ATOM 1567 N N . GLU A 1 187 ? -8.370 -6.520 7.353 1.00 87.25 187 GLU A N 1
ATOM 1568 C CA . GLU A 1 187 ? -8.116 -6.165 8.749 1.00 87.25 187 GLU A CA 1
ATOM 1569 C C . GLU A 1 187 ? -8.984 -4.998 9.228 1.00 87.25 187 GLU A C 1
ATOM 1571 O O . GLU A 1 187 ? -9.538 -5.060 10.326 1.00 87.25 187 GLU A O 1
ATOM 1576 N N . SER A 1 188 ? -9.166 -3.965 8.398 1.00 87.31 188 SER A N 1
ATOM 1577 C CA . SER A 1 188 ? -10.049 -2.828 8.690 1.00 87.31 188 SER A CA 1
ATOM 1578 C C . SER A 1 188 ? -11.500 -3.285 8.895 1.00 87.31 188 SER A C 1
ATOM 1580 O O . SER A 1 188 ? -12.154 -2.882 9.860 1.00 87.31 188 SER A O 1
ATOM 1582 N N . ARG A 1 189 ? -11.995 -4.210 8.057 1.00 86.25 189 ARG A N 1
ATOM 1583 C CA . ARG A 1 189 ? -13.335 -4.810 8.210 1.00 86.25 189 ARG A CA 1
ATOM 1584 C C . ARG A 1 189 ? -13.455 -5.633 9.491 1.00 86.25 189 ARG A C 1
ATOM 1586 O O . ARG A 1 189 ? -14.444 -5.499 10.209 1.00 86.25 189 ARG A O 1
ATOM 1593 N N . ALA A 1 190 ? -12.451 -6.449 9.807 1.00 91.00 190 ALA A N 1
ATOM 1594 C CA . ALA A 1 190 ? -12.431 -7.232 11.040 1.00 91.00 190 ALA A CA 1
ATOM 1595 C C . ALA A 1 190 ? -12.388 -6.331 12.289 1.00 91.00 190 ALA A C 1
ATOM 1597 O O . ALA A 1 190 ? -13.093 -6.581 13.268 1.00 91.00 190 ALA A O 1
ATOM 1598 N N . ALA A 1 191 ? -11.602 -5.251 12.251 1.00 88.88 191 ALA A N 1
ATOM 1599 C CA . ALA A 1 191 ? -11.542 -4.258 13.318 1.00 88.88 191 ALA A CA 1
ATOM 1600 C C . ALA A 1 191 ? -12.877 -3.517 13.487 1.00 88.88 191 ALA A C 1
ATOM 1602 O O . ALA A 1 191 ? -13.293 -3.293 14.623 1.00 88.88 191 ALA A O 1
ATOM 1603 N N . LYS A 1 192 ? -13.578 -3.200 12.390 1.00 89.62 192 LYS A N 1
ATOM 1604 C CA . LYS A 1 192 ? -14.925 -2.610 12.420 1.00 89.62 192 LYS A CA 1
ATOM 1605 C C . LYS A 1 192 ? -15.951 -3.555 13.051 1.00 89.62 192 LYS A C 1
ATOM 1607 O O . LYS A 1 192 ? -16.678 -3.130 13.938 1.00 89.62 192 LYS A O 1
ATOM 1612 N N . ALA A 1 193 ? -15.947 -4.838 12.693 1.00 92.50 193 ALA A N 1
ATOM 1613 C CA . ALA A 1 193 ? -16.836 -5.817 13.324 1.00 92.50 193 ALA A CA 1
ATOM 1614 C C . ALA A 1 193 ? -16.600 -5.924 14.846 1.00 92.50 193 ALA A C 1
ATOM 1616 O O . ALA A 1 193 ? -17.554 -5.977 15.621 1.00 92.50 193 ALA A O 1
ATOM 1617 N N . LYS A 1 194 ? -15.332 -5.896 15.288 1.00 92.06 194 LYS A N 1
ATOM 1618 C CA . LYS A 1 194 ? -14.984 -5.857 16.720 1.00 92.06 194 LYS A CA 1
ATOM 1619 C C . LYS A 1 194 ? -15.443 -4.564 17.394 1.00 92.06 194 LYS A C 1
ATOM 1621 O O . LYS A 1 194 ? -15.995 -4.634 18.485 1.00 92.06 194 LYS A O 1
ATOM 1626 N N . LEU A 1 195 ? -15.254 -3.416 16.743 1.00 92.12 195 LEU A N 1
ATOM 1627 C CA . LEU A 1 195 ? -15.717 -2.118 17.236 1.00 92.12 195 LEU A CA 1
ATOM 1628 C C . LEU A 1 195 ? -17.236 -2.108 17.456 1.00 92.12 195 LEU A C 1
ATOM 1630 O O . LEU A 1 195 ? -17.707 -1.607 18.472 1.00 92.12 195 LEU A O 1
ATOM 1634 N N . ASP A 1 196 ? -17.998 -2.671 16.519 1.00 90.00 196 ASP A N 1
ATOM 1635 C CA . ASP A 1 196 ? -19.459 -2.719 16.610 1.00 90.00 196 ASP A CA 1
ATOM 1636 C C . ASP A 1 196 ? -19.922 -3.599 17.777 1.00 90.00 196 ASP A C 1
ATOM 1638 O O . ASP A 1 196 ? -20.898 -3.270 18.450 1.00 90.00 196 ASP A O 1
ATOM 1642 N N . GLN A 1 197 ? -19.199 -4.686 18.064 1.00 92.56 197 GLN A N 1
ATOM 1643 C CA . GLN A 1 197 ? -19.448 -5.498 19.254 1.00 92.56 197 GLN A CA 1
ATOM 1644 C C . GLN A 1 197 ? -19.084 -4.746 20.542 1.00 92.56 197 GLN A C 1
ATOM 1646 O O . GLN A 1 197 ? -19.905 -4.672 21.450 1.00 92.56 197 GLN A O 1
ATOM 1651 N N . GLU A 1 198 ? -17.900 -4.129 20.598 1.00 90.06 198 GLU A N 1
ATOM 1652 C CA . GLU A 1 198 ? -17.433 -3.348 21.755 1.00 90.06 198 GLU A CA 1
ATOM 1653 C C . GLU A 1 198 ? -18.412 -2.202 22.090 1.00 90.06 198 GLU A C 1
ATOM 1655 O O . GLU A 1 198 ? -18.680 -1.931 23.260 1.00 90.06 198 GLU A O 1
ATOM 1660 N N . ARG A 1 199 ? -19.015 -1.571 21.073 1.00 87.94 199 ARG A N 1
ATOM 1661 C CA . ARG A 1 199 ? -20.056 -0.543 21.239 1.00 87.94 199 ARG A CA 1
ATOM 1662 C C . ARG A 1 199 ? -21.366 -1.098 21.792 1.00 87.94 199 ARG A C 1
ATOM 1664 O O . ARG A 1 199 ? -21.937 -0.484 22.688 1.00 87.94 199 ARG A O 1
ATOM 1671 N N . LYS A 1 200 ? -21.828 -2.257 21.314 1.00 91.44 200 LYS A N 1
ATOM 1672 C CA . LYS A 1 200 ? -23.017 -2.922 21.879 1.00 91.44 200 LYS A CA 1
ATOM 1673 C C . LYS A 1 200 ? -22.806 -3.276 23.348 1.00 91.44 200 LYS A C 1
ATOM 1675 O O . LYS A 1 200 ? -23.684 -3.026 24.171 1.00 91.44 200 LYS A O 1
ATOM 1680 N N . ASP A 1 201 ? -21.629 -3.795 23.686 1.00 88.19 201 ASP A N 1
ATOM 1681 C CA . ASP A 1 201 ? -21.267 -4.108 25.068 1.00 88.19 201 ASP A CA 1
ATOM 1682 C C . ASP A 1 201 ? -21.263 -2.829 25.931 1.00 88.19 201 ASP A C 1
ATOM 1684 O O . ASP A 1 201 ? -21.746 -2.832 27.066 1.00 88.19 201 ASP A O 1
ATOM 1688 N N . GLN A 1 202 ? -20.793 -1.706 25.374 1.00 86.25 202 GLN A N 1
ATOM 1689 C CA . GLN A 1 202 ? -20.813 -0.405 26.044 1.00 86.25 202 GLN A CA 1
ATOM 1690 C C . GLN A 1 202 ? -22.243 0.080 26.294 1.00 86.25 202 GLN A C 1
ATOM 1692 O O . GLN A 1 202 ? -22.540 0.534 27.396 1.00 86.25 202 GLN A O 1
ATOM 1697 N N . GLU A 1 203 ? -23.146 -0.038 25.320 1.00 86.69 203 GLU A N 1
ATOM 1698 C CA . GLU A 1 203 ? -24.552 0.348 25.484 1.00 86.69 203 GLU A CA 1
ATOM 1699 C C . GLU A 1 203 ? -25.242 -0.435 26.607 1.00 86.69 203 GLU A C 1
ATOM 1701 O O . GLU A 1 203 ? -25.975 0.154 27.407 1.00 86.69 203 GLU A O 1
ATOM 1706 N N . VAL A 1 204 ? -24.963 -1.738 26.714 1.00 89.06 204 VAL A N 1
ATOM 1707 C CA . VAL A 1 204 ? -25.483 -2.589 27.794 1.00 89.06 204 VAL A CA 1
ATOM 1708 C C . VAL A 1 204 ? -24.966 -2.118 29.157 1.00 89.06 204 VAL A C 1
ATOM 1710 O O . VAL A 1 204 ? -25.768 -1.895 30.066 1.00 89.06 204 VAL A O 1
ATOM 1713 N N . LEU A 1 205 ? -23.655 -1.890 29.293 1.00 84.19 205 LEU A N 1
ATOM 1714 C CA . LEU A 1 205 ? -23.056 -1.426 30.551 1.00 84.19 205 LEU A CA 1
ATOM 1715 C C . LEU A 1 205 ? -23.525 -0.019 30.946 1.00 84.19 205 LEU A C 1
ATOM 1717 O O . LEU A 1 205 ? -23.732 0.258 32.124 1.00 84.19 205 LEU A O 1
ATOM 1721 N N . LEU A 1 206 ? -23.728 0.879 29.979 1.00 83.44 206 LEU A N 1
ATOM 1722 C CA . LEU A 1 206 ? -24.263 2.219 30.234 1.00 83.44 206 LEU A CA 1
ATOM 1723 C C . LEU A 1 206 ? -25.728 2.171 30.685 1.00 83.44 206 LEU A C 1
ATOM 1725 O O . LEU A 1 206 ? -26.138 2.968 31.532 1.00 83.44 206 LEU A O 1
ATOM 1729 N N . ALA A 1 207 ? -26.524 1.245 30.144 1.00 84.75 207 ALA A N 1
ATOM 1730 C CA . ALA A 1 207 ? -27.898 1.032 30.583 1.00 84.75 207 ALA A CA 1
ATOM 1731 C C . ALA A 1 207 ? -27.966 0.488 32.019 1.00 84.75 207 ALA A C 1
ATOM 1733 O O . ALA A 1 207 ? -28.860 0.883 32.770 1.00 84.75 207 ALA A O 1
ATOM 1734 N N . GLU A 1 208 ? -27.026 -0.376 32.405 1.00 82.25 208 GLU A N 1
ATOM 1735 C CA . GLU A 1 208 ? -26.861 -0.867 33.777 1.00 82.25 208 GLU A CA 1
ATOM 1736 C C . GLU A 1 208 ? -26.422 0.265 34.719 1.00 82.25 208 GLU A C 1
ATOM 1738 O O . GLU A 1 208 ? -27.122 0.569 35.682 1.00 82.25 208 GLU A O 1
ATOM 1743 N N . LEU A 1 209 ? -25.376 1.014 34.354 1.00 77.56 209 LEU A N 1
ATOM 1744 C CA . LEU A 1 209 ? -24.883 2.156 35.131 1.00 77.56 209 LEU A CA 1
ATOM 1745 C C . LEU A 1 209 ? -25.959 3.233 35.349 1.00 77.56 209 LEU A C 1
ATOM 1747 O O . LEU A 1 209 ? -26.034 3.837 36.412 1.00 77.56 209 LEU A O 1
ATOM 1751 N N . LYS A 1 210 ? -26.829 3.471 34.360 1.00 74.31 210 LYS A N 1
ATOM 1752 C CA . LYS A 1 210 ? -27.946 4.423 34.477 1.00 74.31 210 LYS A CA 1
ATOM 1753 C C . LYS A 1 210 ? -29.020 3.966 35.471 1.00 74.31 210 LYS A C 1
ATOM 1755 O O . LYS A 1 210 ? -29.704 4.817 36.045 1.00 74.31 210 LYS A O 1
ATOM 1760 N N . LYS A 1 211 ? -29.223 2.652 35.630 1.00 75.06 211 LYS A N 1
ATOM 1761 C CA . LYS A 1 211 ? -30.135 2.103 36.648 1.00 75.06 211 LYS A CA 1
ATOM 1762 C C . LYS A 1 211 ? -29.552 2.290 38.044 1.00 75.06 211 LYS A C 1
ATOM 1764 O O . LYS A 1 211 ? -30.307 2.628 38.952 1.00 75.06 211 LYS A O 1
ATOM 1769 N N . ASP A 1 212 ? -28.238 2.141 38.163 1.00 66.94 212 ASP A N 1
ATOM 1770 C CA . ASP A 1 212 ? -27.533 2.234 39.438 1.00 66.94 212 ASP A CA 1
ATOM 1771 C C . ASP A 1 212 ? -27.302 3.693 39.874 1.00 66.94 212 ASP A C 1
ATOM 1773 O O . ASP A 1 212 ? -27.422 4.000 41.059 1.00 66.94 212 ASP A O 1
ATOM 1777 N N . GLU A 1 213 ? -27.082 4.628 38.938 1.00 62.91 213 GLU A N 1
ATOM 1778 C CA . GLU A 1 213 ? -26.833 6.045 39.235 1.00 62.91 213 GLU A CA 1
ATOM 1779 C C . GLU A 1 213 ? -27.508 7.022 38.249 1.00 62.91 213 GLU A C 1
ATOM 1781 O O . GLU A 1 213 ? -27.105 7.198 37.095 1.00 62.91 213 GLU A O 1
ATOM 1786 N N . ARG A 1 214 ? -28.498 7.791 38.741 1.00 62.56 214 ARG A N 1
ATOM 1787 C CA . ARG A 1 214 ? -29.157 8.883 37.983 1.00 62.56 214 ARG A CA 1
ATOM 1788 C C . ARG A 1 214 ? -28.203 10.026 37.599 1.00 62.56 214 ARG A C 1
ATOM 1790 O O . ARG A 1 214 ? -28.458 10.729 36.616 1.00 62.56 214 ARG A O 1
ATOM 1797 N N . THR A 1 215 ? -27.111 10.200 38.340 1.00 62.50 215 THR A N 1
ATOM 1798 C CA . THR A 1 215 ? -26.163 11.323 38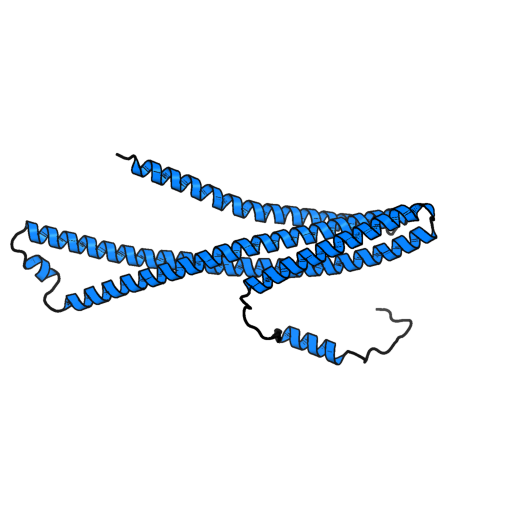.238 1.00 62.50 215 THR A CA 1
ATOM 1799 C C . THR A 1 215 ? -25.359 11.324 36.931 1.00 62.50 215 THR A C 1
ATOM 1801 O O . THR A 1 215 ? -24.929 12.381 36.473 1.00 62.50 215 THR A O 1
ATOM 1804 N N . TYR A 1 216 ? -25.212 10.172 36.266 1.00 57.88 216 TYR A N 1
ATOM 1805 C CA . TYR A 1 216 ? -24.396 10.054 35.051 1.00 57.88 216 TYR A CA 1
ATOM 1806 C C . TYR A 1 216 ? -25.152 10.274 33.738 1.00 57.88 216 TYR A C 1
ATOM 1808 O O . TYR A 1 216 ? -24.534 10.326 32.676 1.00 57.88 216 TYR A O 1
ATOM 1816 N N . THR A 1 217 ? -26.469 10.497 33.778 1.00 62.91 217 THR A N 1
ATOM 1817 C CA . THR A 1 217 ? -27.324 10.607 32.578 1.00 62.91 217 THR A CA 1
ATOM 1818 C C . THR A 1 217 ? -26.804 11.612 31.533 1.00 62.91 217 THR A C 1
ATOM 1820 O O . THR A 1 217 ? -26.901 11.358 30.331 1.00 62.91 217 THR A O 1
ATOM 1823 N N . ALA A 1 218 ? -26.222 12.735 31.968 1.00 65.69 218 ALA A N 1
ATOM 1824 C CA . ALA A 1 218 ? -25.644 13.738 31.070 1.00 65.69 218 ALA A CA 1
ATOM 1825 C C . ALA A 1 218 ? -24.354 13.253 30.378 1.00 65.69 218 ALA A C 1
ATOM 1827 O O . ALA A 1 218 ? -24.217 13.419 29.168 1.00 65.69 218 ALA A O 1
ATOM 1828 N N . GLN A 1 219 ? -23.449 12.601 31.119 1.00 61.12 219 GLN A N 1
ATOM 1829 C CA . GLN A 1 219 ? -22.193 12.059 30.582 1.00 61.12 219 GLN A CA 1
ATOM 1830 C C . GLN A 1 219 ? -22.461 10.918 29.590 1.00 61.12 219 GLN A C 1
ATOM 1832 O O . GLN A 1 219 ? -21.840 10.858 28.532 1.00 61.12 219 GLN A O 1
ATOM 1837 N N . ILE A 1 220 ? -23.453 10.071 29.884 1.00 59.19 220 ILE A N 1
ATOM 1838 C CA . ILE A 1 220 ? -23.899 8.979 29.004 1.00 59.19 220 ILE A CA 1
ATOM 1839 C C . ILE A 1 220 ? -24.409 9.528 27.663 1.00 59.19 220 ILE A C 1
ATOM 1841 O O . ILE A 1 220 ? -24.033 9.039 26.599 1.00 59.19 220 ILE A O 1
ATOM 1845 N N . LYS A 1 221 ? -25.241 10.578 27.697 1.00 69.44 221 LYS A N 1
ATOM 1846 C CA . LYS A 1 221 ? -25.816 11.179 26.484 1.00 69.44 221 LYS A CA 1
ATOM 1847 C C . LYS A 1 221 ? -24.753 11.823 25.591 1.00 69.44 221 LYS A C 1
ATOM 1849 O O . LYS A 1 221 ? -24.877 11.763 24.368 1.00 69.44 221 LYS A O 1
ATOM 1854 N N . GLU A 1 222 ? -23.732 12.435 26.185 1.00 70.06 222 GLU A N 1
ATOM 1855 C CA . GLU A 1 222 ? -22.625 13.035 25.435 1.00 70.06 222 GLU A CA 1
ATOM 1856 C C . GLU A 1 222 ? -21.755 11.963 24.764 1.00 70.06 222 GLU A C 1
ATOM 1858 O O . GLU A 1 222 ? -21.533 12.024 23.554 1.00 70.06 222 GLU A O 1
ATOM 1863 N N . ARG A 1 223 ? -21.389 10.906 25.506 1.00 61.75 223 ARG A N 1
ATOM 1864 C CA . ARG A 1 223 ? -20.659 9.740 24.973 1.00 61.75 223 ARG A CA 1
ATOM 1865 C C . ARG A 1 223 ? -21.384 9.106 23.782 1.00 61.75 223 ARG A C 1
ATOM 1867 O O . ARG A 1 223 ? -20.767 8.806 22.765 1.00 61.75 223 ARG A O 1
ATOM 1874 N N . GLN A 1 224 ? -22.709 8.968 23.857 1.00 61.22 224 GLN A N 1
ATOM 1875 C CA . GLN A 1 224 ? -23.501 8.351 22.787 1.00 61.22 224 GLN A CA 1
ATOM 1876 C C . GLN A 1 224 ? -23.582 9.214 21.513 1.00 61.22 224 GLN A C 1
ATOM 1878 O O . GLN A 1 224 ? -23.554 8.693 20.392 1.00 61.22 224 GLN A O 1
ATOM 1883 N N . LYS A 1 225 ? -23.619 10.547 21.652 1.00 68.12 225 LYS A N 1
ATOM 1884 C CA . LYS A 1 225 ? -23.512 11.467 20.506 1.00 68.12 225 LYS A CA 1
ATOM 1885 C C . LYS A 1 225 ? -22.145 11.382 19.839 1.00 68.12 225 LYS A C 1
ATOM 1887 O O . LYS A 1 225 ? -22.068 11.357 18.609 1.00 68.12 225 LYS A O 1
ATOM 1892 N N . GLU A 1 226 ? -21.082 11.339 20.635 1.00 61.28 226 GLU A N 1
ATOM 1893 C CA . GLU A 1 226 ? -19.720 11.222 20.129 1.00 61.28 226 GLU A CA 1
ATOM 1894 C C . GLU A 1 226 ? -19.512 9.896 19.387 1.00 61.28 226 GLU A C 1
ATOM 1896 O O . GLU A 1 226 ? -19.041 9.909 18.247 1.00 61.28 226 GLU A O 1
ATOM 1901 N N . ALA A 1 227 ? -19.994 8.782 19.947 1.00 52.41 227 ALA A N 1
ATOM 1902 C CA . ALA A 1 227 ? -19.986 7.479 19.287 1.00 52.41 227 ALA A CA 1
ATOM 1903 C C . ALA A 1 227 ? -20.691 7.523 17.918 1.00 52.41 227 ALA A C 1
ATOM 1905 O O . ALA A 1 227 ? -20.131 7.057 16.920 1.00 52.41 227 ALA A O 1
ATOM 1906 N N . THR A 1 228 ? -21.870 8.154 17.841 1.00 63.38 228 THR A N 1
ATOM 1907 C CA . THR A 1 228 ? -22.638 8.305 16.588 1.00 63.38 228 THR A CA 1
ATOM 1908 C C . THR A 1 228 ? -21.891 9.155 15.553 1.00 63.38 228 THR A C 1
ATOM 1910 O O . THR A 1 228 ? -21.893 8.851 14.359 1.00 63.38 228 THR A O 1
ATOM 1913 N N . ARG A 1 229 ? -21.235 10.241 15.987 1.00 69.38 229 ARG A N 1
ATOM 1914 C CA . ARG A 1 229 ? -20.415 11.093 15.108 1.00 69.38 229 ARG A CA 1
ATOM 1915 C C . ARG A 1 229 ? -19.253 10.299 14.518 1.00 69.38 229 ARG A C 1
ATOM 1917 O O . ARG A 1 229 ? -19.006 10.382 13.317 1.00 69.38 229 ARG A O 1
ATOM 1924 N N . ILE A 1 230 ? -18.561 9.537 15.358 1.00 56.72 230 ILE A N 1
ATOM 1925 C CA . ILE A 1 230 ? -17.397 8.758 14.943 1.00 56.72 230 ILE A CA 1
ATOM 1926 C C . ILE A 1 230 ? -17.805 7.608 14.016 1.00 56.72 230 ILE A C 1
ATOM 1928 O O . ILE A 1 230 ? -17.095 7.319 13.059 1.00 56.72 230 ILE A O 1
ATOM 1932 N N . GLU A 1 231 ? -18.977 7.008 14.225 1.00 55.28 231 GLU A N 1
ATOM 1933 C CA . GLU A 1 231 ? -19.512 5.960 13.349 1.00 55.28 231 GLU A CA 1
ATOM 1934 C C . GLU A 1 231 ? -19.642 6.423 11.901 1.00 55.28 231 GLU A C 1
ATOM 1936 O O . GLU A 1 231 ? -19.157 5.762 10.986 1.00 55.28 231 GLU A O 1
ATOM 1941 N N . ARG A 1 232 ? -20.218 7.613 11.703 1.00 70.69 232 ARG A N 1
ATOM 1942 C CA . ARG A 1 232 ? -20.372 8.209 10.372 1.00 70.69 232 ARG A CA 1
ATOM 1943 C C . ARG A 1 232 ? -19.026 8.453 9.702 1.00 70.69 232 ARG A C 1
ATOM 1945 O O . ARG A 1 232 ? -18.903 8.247 8.497 1.00 70.69 232 ARG A O 1
ATOM 1952 N N . GLU A 1 233 ? -18.028 8.880 10.472 1.00 66.50 233 GLU A N 1
ATOM 1953 C CA . GLU A 1 233 ? -16.683 9.115 9.952 1.00 66.50 233 GLU A CA 1
ATOM 1954 C C . GLU A 1 233 ? -15.977 7.801 9.598 1.00 66.50 233 GLU A C 1
ATOM 1956 O O . GLU A 1 233 ? -15.340 7.700 8.554 1.00 66.50 233 GLU A O 1
ATOM 1961 N N . ILE A 1 234 ? -16.141 6.757 10.410 1.00 54.72 234 ILE A N 1
ATOM 1962 C CA . ILE A 1 234 ? -15.586 5.431 10.121 1.00 54.72 234 ILE A CA 1
ATOM 1963 C C . ILE A 1 234 ? -16.229 4.830 8.874 1.00 54.72 234 ILE A C 1
ATOM 1965 O O . ILE A 1 234 ? -15.514 4.369 7.984 1.00 54.72 234 ILE A O 1
ATOM 1969 N N . ASP A 1 235 ? -17.553 4.888 8.763 1.00 63.56 235 ASP A N 1
ATOM 1970 C CA . ASP A 1 235 ? -18.270 4.401 7.586 1.00 63.56 235 ASP A CA 1
ATOM 1971 C C . ASP A 1 235 ? -17.854 5.155 6.324 1.00 63.56 235 ASP A C 1
ATOM 1973 O O . ASP A 1 235 ? -17.705 4.557 5.255 1.00 63.56 235 ASP A O 1
ATOM 1977 N N . ARG A 1 236 ? -17.630 6.467 6.438 1.00 77.88 236 ARG A N 1
ATOM 1978 C CA . ARG A 1 236 ? -17.085 7.278 5.352 1.00 77.88 236 ARG A CA 1
ATOM 1979 C C . ARG A 1 236 ? -15.685 6.802 4.957 1.00 77.88 236 ARG A C 1
ATOM 1981 O O . ARG A 1 236 ? -15.466 6.531 3.780 1.00 77.88 236 ARG A O 1
ATOM 1988 N N . LEU A 1 237 ? -14.768 6.653 5.911 1.00 65.00 237 LEU A N 1
ATOM 1989 C CA . LEU A 1 237 ? -13.390 6.225 5.644 1.00 65.00 237 LEU A CA 1
ATOM 1990 C C . LEU A 1 237 ? -13.324 4.819 5.031 1.00 65.00 237 LEU A C 1
ATOM 1992 O O . LEU A 1 237 ? -12.530 4.584 4.123 1.00 65.00 237 LEU A O 1
ATOM 1996 N N . ILE A 1 238 ? -14.185 3.896 5.472 1.00 57.91 238 ILE A N 1
ATOM 1997 C CA . ILE A 1 238 ? -14.294 2.551 4.892 1.00 57.91 238 ILE A CA 1
ATOM 1998 C C . ILE A 1 238 ? -14.840 2.628 3.464 1.00 57.91 238 ILE A C 1
ATOM 2000 O O . ILE A 1 238 ? -14.293 1.989 2.566 1.00 57.91 238 ILE A O 1
ATOM 2004 N N . LYS A 1 239 ? -15.889 3.425 3.216 1.00 70.50 239 LYS A N 1
ATOM 2005 C CA . LYS A 1 239 ? -16.423 3.634 1.859 1.00 70.50 239 LYS A CA 1
ATOM 2006 C C . LYS A 1 239 ? -15.372 4.229 0.928 1.00 70.50 239 LYS A C 1
ATOM 2008 O O . LYS A 1 239 ? -15.256 3.775 -0.206 1.00 70.50 239 LYS A O 1
ATOM 2013 N N . GLU A 1 240 ? -14.594 5.197 1.401 1.00 72.12 240 GLU A N 1
ATOM 2014 C CA . GLU A 1 240 ? -13.482 5.784 0.651 1.00 72.12 240 GLU A CA 1
ATOM 2015 C C . GLU A 1 240 ? -12.398 4.737 0.354 1.00 72.12 240 GLU A C 1
ATOM 2017 O O . GLU A 1 240 ? -11.997 4.598 -0.802 1.00 72.12 240 GLU A O 1
ATOM 2022 N N . ALA A 1 241 ? -11.996 3.935 1.347 1.00 58.69 241 ALA A N 1
ATOM 2023 C CA . ALA A 1 241 ? -11.015 2.864 1.176 1.00 58.69 241 ALA A CA 1
ATOM 2024 C C . ALA A 1 241 ? -11.496 1.776 0.194 1.00 58.69 241 ALA A C 1
ATOM 2026 O O . ALA A 1 241 ? -10.728 1.319 -0.653 1.00 58.69 241 ALA A O 1
ATOM 2027 N N . ILE A 1 242 ? -12.779 1.397 0.243 1.00 61.00 242 ILE A N 1
ATOM 2028 C CA . ILE A 1 242 ? -13.390 0.431 -0.685 1.00 61.00 242 ILE A CA 1
ATOM 2029 C C . ILE A 1 242 ? -13.503 1.019 -2.093 1.00 61.00 242 ILE A C 1
ATOM 2031 O O . ILE A 1 242 ? -13.142 0.359 -3.064 1.00 61.00 242 ILE A O 1
ATOM 2035 N N . ALA A 1 243 ? -13.968 2.261 -2.235 1.00 70.56 243 ALA A N 1
ATOM 2036 C CA . ALA A 1 243 ? -14.044 2.922 -3.536 1.00 70.56 243 ALA A CA 1
ATOM 2037 C C . ALA A 1 243 ? -12.650 3.044 -4.175 1.00 70.56 243 ALA A C 1
ATOM 2039 O O . ALA A 1 243 ? -12.490 2.820 -5.377 1.00 70.56 243 ALA A O 1
ATOM 2040 N N . ALA A 1 244 ? -11.633 3.333 -3.364 1.00 63.56 244 ALA A N 1
ATOM 2041 C CA . ALA A 1 244 ? -10.232 3.341 -3.760 1.00 63.56 244 ALA A CA 1
ATOM 2042 C C . ALA A 1 244 ? -9.694 1.938 -4.106 1.00 63.56 244 ALA A C 1
ATOM 2044 O O . ALA A 1 244 ? -8.856 1.804 -5.001 1.00 63.56 244 ALA A O 1
ATOM 2045 N N . ALA A 1 245 ? -10.144 0.878 -3.430 1.00 55.75 245 ALA A N 1
ATOM 2046 C CA . ALA A 1 245 ? -9.833 -0.510 -3.785 1.00 55.75 245 ALA A CA 1
ATOM 2047 C C . ALA A 1 245 ? -10.443 -0.900 -5.140 1.00 55.75 245 ALA A C 1
ATOM 2049 O O . ALA A 1 245 ? -9.721 -1.344 -6.030 1.00 55.75 245 ALA A O 1
ATOM 2050 N N . ASN A 1 246 ? -11.731 -0.621 -5.340 1.00 57.09 246 ASN A N 1
ATOM 2051 C CA . ASN A 1 246 ? -12.463 -0.998 -6.550 1.00 57.09 246 ASN A CA 1
ATOM 2052 C C . ASN A 1 246 ? -11.992 -0.227 -7.791 1.00 57.09 246 ASN A C 1
ATOM 2054 O O . ASN A 1 246 ? -11.854 -0.817 -8.862 1.00 57.09 246 ASN A O 1
ATOM 2058 N N . LYS A 1 247 ? -11.669 1.068 -7.657 1.00 61.59 247 LYS A N 1
ATOM 2059 C CA . LYS A 1 247 ? -11.094 1.856 -8.763 1.00 61.59 247 LYS A CA 1
ATOM 2060 C C . LYS A 1 247 ? -9.711 1.355 -9.191 1.00 61.59 247 LYS A C 1
ATOM 2062 O O . LYS A 1 247 ? -9.414 1.368 -10.378 1.00 61.59 247 LYS A O 1
ATOM 2067 N N . ALA A 1 248 ? -8.888 0.888 -8.251 1.00 49.09 248 ALA A N 1
ATOM 2068 C CA . ALA A 1 248 ? -7.555 0.350 -8.543 1.00 49.09 248 ALA A CA 1
ATOM 2069 C C . ALA A 1 248 ? -7.579 -1.084 -9.120 1.00 49.09 248 ALA A C 1
ATOM 2071 O O . ALA A 1 248 ? -6.580 -1.536 -9.677 1.00 49.09 248 ALA A O 1
ATOM 2072 N N . SER A 1 249 ? -8.710 -1.790 -8.996 1.00 46.28 249 SER A N 1
ATOM 2073 C CA . SER A 1 249 ? -8.946 -3.121 -9.580 1.00 46.28 249 SER A CA 1
ATOM 2074 C C . SER A 1 249 ? -9.386 -3.066 -11.058 1.00 46.28 249 SER A C 1
ATOM 2076 O O . SER A 1 249 ? -9.469 -4.088 -11.726 1.00 46.28 249 SER A O 1
ATOM 2078 N N . GLY A 1 250 ? -9.633 -1.874 -11.619 1.00 44.56 250 GLY A N 1
ATOM 2079 C CA . GLY A 1 250 ? -9.950 -1.729 -13.045 1.00 44.56 250 GLY A CA 1
ATOM 2080 C C . GLY A 1 250 ? -11.383 -2.110 -13.439 1.00 44.56 250 GLY A C 1
ATOM 2081 O O . GLY A 1 250 ? -11.661 -2.253 -14.626 1.00 44.56 250 GLY A O 1
ATOM 2082 N N . SER A 1 251 ? -12.325 -2.207 -12.492 1.00 36.94 251 SER A N 1
ATOM 2083 C CA . SER A 1 251 ? -13.752 -2.351 -12.822 1.00 36.94 251 SER A CA 1
ATOM 2084 C C . SER A 1 251 ? -14.350 -0.998 -13.230 1.00 36.94 251 SER A C 1
ATOM 2086 O O . SER A 1 251 ? -15.090 -0.338 -12.501 1.00 36.94 251 SER A O 1
ATOM 2088 N N . VAL A 1 252 ? -13.985 -0.558 -14.434 1.00 38.75 252 VAL A N 1
ATOM 2089 C CA . VAL A 1 252 ? -14.813 0.325 -15.258 1.00 38.75 252 VAL A CA 1
ATOM 2090 C C . VAL A 1 252 ? -15.490 -0.568 -16.292 1.00 38.75 252 VAL A C 1
ATOM 2092 O O . VAL A 1 252 ? -15.226 -0.498 -17.486 1.00 38.75 252 VAL A O 1
ATOM 2095 N N . THR A 1 253 ? -16.355 -1.468 -15.838 1.00 33.50 253 THR A N 1
ATOM 2096 C CA . THR A 1 253 ? -17.308 -2.128 -16.730 1.00 33.50 253 THR A CA 1
ATOM 2097 C C . THR A 1 253 ? -18.621 -2.304 -15.996 1.00 33.50 253 THR A C 1
ATOM 2099 O O . THR A 1 253 ? -18.737 -2.990 -14.987 1.00 33.50 253 THR A O 1
ATOM 2102 N N . LYS A 1 254 ? -19.623 -1.596 -16.512 1.00 42.06 254 LYS A N 1
ATOM 2103 C CA . LYS A 1 254 ? -21.026 -1.707 -16.142 1.00 42.06 254 LYS A CA 1
ATOM 2104 C C . LYS A 1 254 ? -21.479 -3.163 -16.295 1.00 42.06 254 LYS A C 1
ATOM 2106 O O . LYS A 1 254 ? -21.759 -3.585 -17.407 1.00 42.06 254 LYS A O 1
ATOM 2111 N N . SER A 1 255 ? -21.613 -3.903 -15.205 1.00 32.09 255 SER A N 1
ATOM 2112 C CA . SER A 1 255 ? -22.697 -4.875 -15.035 1.00 32.09 255 SER A CA 1
ATOM 2113 C C . SER A 1 255 ? -22.776 -5.290 -13.569 1.00 32.09 255 SER A C 1
ATOM 2115 O O . SER A 1 255 ? -21.774 -5.520 -12.901 1.00 32.09 255 SER A O 1
ATOM 2117 N N . ALA A 1 256 ? -23.997 -5.288 -13.049 1.00 40.03 256 ALA A N 1
ATOM 2118 C CA . ALA A 1 256 ? -24.335 -5.583 -11.667 1.00 40.03 256 ALA A CA 1
ATOM 2119 C C . ALA A 1 256 ? -24.325 -7.097 -11.391 1.00 40.03 256 ALA A C 1
ATOM 2121 O O . ALA A 1 256 ? -25.332 -7.654 -10.967 1.00 40.03 256 ALA A O 1
ATOM 2122 N N . SER A 1 257 ? -23.201 -7.764 -11.644 1.00 31.50 257 SER A N 1
ATOM 2123 C CA . SER A 1 257 ? -23.010 -9.163 -11.272 1.00 31.50 257 SER A CA 1
ATOM 2124 C C . SER A 1 257 ? -21.604 -9.332 -10.725 1.00 31.50 257 SER A C 1
ATOM 2126 O O . SER A 1 257 ? -20.623 -9.231 -11.454 1.00 31.50 257 SER A O 1
ATOM 2128 N N . PHE A 1 258 ? -21.514 -9.521 -9.412 1.00 39.53 258 PHE A N 1
ATOM 2129 C CA . PHE A 1 258 ? -20.296 -10.007 -8.784 1.00 39.53 258 PHE A CA 1
ATOM 2130 C C . PHE A 1 258 ? -20.099 -11.448 -9.255 1.00 39.53 258 PHE A C 1
ATOM 2132 O O . PHE A 1 258 ? -20.886 -12.313 -8.886 1.00 39.53 258 PHE A O 1
ATOM 2139 N N . GLU A 1 259 ? -19.073 -11.710 -10.058 1.00 38.31 259 GLU A N 1
ATOM 2140 C CA . GLU A 1 259 ? -18.510 -13.057 -10.131 1.00 38.31 259 GLU A CA 1
ATOM 2141 C C . GLU A 1 259 ? -17.740 -13.262 -8.826 1.00 38.31 259 GLU A C 1
ATOM 2143 O O . GLU A 1 259 ? -16.613 -12.795 -8.646 1.00 38.31 259 GLU A O 1
ATOM 2148 N N . LEU A 1 260 ? -18.437 -13.838 -7.849 1.00 42.38 260 LEU A N 1
ATOM 2149 C CA . LEU A 1 260 ? -17.843 -14.307 -6.612 1.00 42.38 260 LEU A CA 1
ATOM 2150 C C . LEU A 1 260 ? -16.876 -15.445 -6.957 1.00 42.38 260 LEU A C 1
ATOM 2152 O O . LEU A 1 260 ? -17.120 -16.236 -7.868 1.00 42.38 260 LEU A O 1
ATOM 2156 N N . THR A 1 261 ? -15.759 -15.529 -6.236 1.00 57.06 261 THR A N 1
ATOM 2157 C CA . THR A 1 261 ? -14.924 -16.730 -6.284 1.00 57.06 261 THR A CA 1
ATOM 2158 C C . THR A 1 261 ? -15.793 -17.949 -5.942 1.00 57.06 261 THR A C 1
ATOM 2160 O O . THR A 1 261 ? -16.727 -17.806 -5.144 1.00 57.06 261 THR A O 1
ATOM 2163 N N . PRO A 1 262 ? -15.523 -19.143 -6.500 1.00 55.44 262 PRO A N 1
ATOM 2164 C CA . PRO A 1 262 ? -16.334 -20.336 -6.247 1.00 55.44 262 PRO A CA 1
ATOM 2165 C C . PRO A 1 262 ? -16.555 -20.610 -4.749 1.00 55.44 262 PRO A C 1
ATOM 2167 O O . PRO A 1 262 ? -17.632 -21.049 -4.353 1.00 55.44 262 PRO A O 1
ATOM 2170 N N . GLU A 1 263 ? -15.579 -20.271 -3.897 1.00 48.53 263 GLU A N 1
ATOM 2171 C CA . GLU A 1 263 ? -15.711 -20.346 -2.439 1.00 48.53 263 GLU A CA 1
ATOM 2172 C C . GLU A 1 263 ? -16.742 -19.369 -1.846 1.00 48.53 263 GLU A C 1
ATOM 2174 O O . GLU A 1 263 ? -17.462 -19.722 -0.912 1.00 48.53 263 GLU A O 1
ATOM 2179 N N . ALA A 1 264 ? -16.833 -18.141 -2.362 1.00 53.88 264 ALA A N 1
ATOM 2180 C CA . ALA A 1 264 ? -17.786 -17.142 -1.884 1.00 53.88 264 ALA A CA 1
ATOM 2181 C C . ALA A 1 264 ? -19.210 -17.403 -2.406 1.00 53.88 264 ALA A C 1
ATOM 2183 O O . ALA A 1 264 ? -20.171 -17.115 -1.690 1.00 53.88 264 ALA A O 1
ATOM 2184 N N . ASP A 1 265 ? -19.346 -18.007 -3.589 1.00 54.56 265 ASP A N 1
ATOM 2185 C CA . ASP A 1 265 ? -20.626 -18.518 -4.091 1.00 54.56 265 ASP A CA 1
ATOM 2186 C C . ASP A 1 265 ? -21.106 -19.726 -3.277 1.00 54.56 265 ASP A C 1
ATOM 2188 O O . ASP A 1 265 ? -22.274 -19.770 -2.898 1.00 54.56 265 ASP A O 1
ATOM 2192 N N . ALA A 1 266 ? -20.221 -20.660 -2.912 1.00 55.91 266 ALA A N 1
ATOM 2193 C CA . ALA A 1 266 ? -20.575 -21.785 -2.041 1.00 55.91 266 ALA A CA 1
ATOM 2194 C C . ALA A 1 266 ? -21.064 -21.306 -0.661 1.00 55.91 266 ALA A C 1
ATOM 2196 O O . ALA A 1 266 ? -22.134 -21.708 -0.204 1.00 55.91 266 ALA A O 1
ATOM 2197 N N . LEU A 1 267 ? -20.351 -20.353 -0.048 1.00 53.00 267 LEU A N 1
ATOM 2198 C CA . LEU A 1 267 ? -20.769 -19.725 1.208 1.00 53.00 267 LEU A CA 1
ATOM 2199 C C . LEU A 1 267 ? -22.103 -18.978 1.056 1.00 53.00 267 LEU A C 1
ATOM 2201 O O . LEU A 1 267 ? -22.988 -19.114 1.898 1.00 53.00 267 LEU A O 1
ATOM 2205 N N . ALA A 1 268 ? -22.295 -18.211 -0.018 1.00 54.56 268 ALA A N 1
ATOM 2206 C CA . ALA A 1 268 ? -23.540 -17.482 -0.255 1.00 54.56 268 ALA A CA 1
ATOM 2207 C C . ALA A 1 268 ? -24.734 -18.416 -0.524 1.00 54.56 268 ALA A C 1
ATOM 2209 O O . ALA A 1 268 ? -25.847 -18.120 -0.081 1.00 54.56 268 ALA A O 1
ATOM 2210 N N . VAL A 1 269 ? -24.517 -19.545 -1.205 1.00 56.25 269 VAL A N 1
ATOM 2211 C CA . VAL A 1 269 ? -25.524 -20.590 -1.439 1.00 56.25 269 VAL A CA 1
ATOM 2212 C C . VAL A 1 269 ? -25.902 -21.276 -0.124 1.00 56.25 269 VAL A C 1
ATOM 2214 O O . VAL A 1 269 ? -27.095 -21.412 0.154 1.00 56.25 269 VAL A O 1
ATOM 2217 N N . ASP A 1 270 ? -24.934 -21.587 0.740 1.00 55.00 270 ASP A N 1
ATOM 2218 C CA . ASP A 1 270 ? -25.185 -22.170 2.065 1.00 55.00 270 ASP A CA 1
ATOM 2219 C C . ASP A 1 270 ? -25.938 -21.207 3.000 1.00 55.00 270 ASP A C 1
ATOM 2221 O O . ASP A 1 270 ? -26.854 -21.613 3.723 1.00 55.00 270 ASP A O 1
ATOM 2225 N N . PHE A 1 271 ? -25.640 -19.904 2.939 1.00 52.94 271 PHE A N 1
ATOM 2226 C CA . PHE A 1 271 ? -26.381 -18.876 3.680 1.00 52.94 271 PHE A CA 1
ATOM 2227 C C . PHE A 1 271 ? -27.786 -18.617 3.110 1.00 52.94 271 PHE A C 1
ATOM 2229 O O . PHE A 1 271 ? -28.718 -18.327 3.866 1.00 52.94 271 PHE A O 1
ATOM 2236 N N . LYS A 1 272 ? -27.968 -18.721 1.788 1.00 52.72 272 LYS A N 1
ATOM 2237 C CA . LYS A 1 272 ? -29.262 -18.526 1.116 1.00 52.72 272 LYS A CA 1
ATOM 2238 C C . LYS A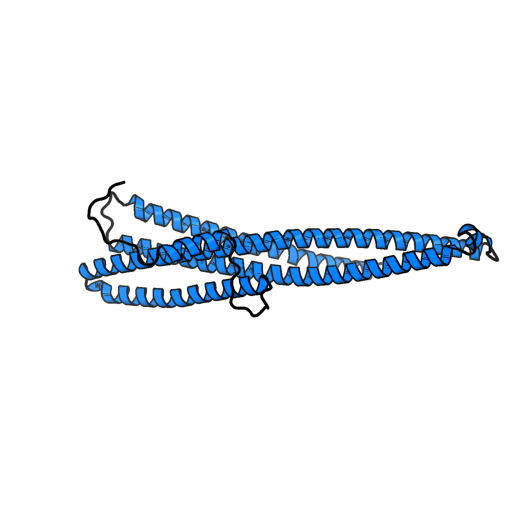 1 272 ? -30.201 -19.716 1.332 1.00 52.72 272 LYS A C 1
ATOM 2240 O O . LYS A 1 272 ? -31.395 -19.495 1.524 1.00 52.72 272 LYS A O 1
ATOM 2245 N N . ASN A 1 273 ? -29.666 -20.936 1.379 1.00 57.22 273 ASN A N 1
ATOM 2246 C CA . ASN A 1 273 ? -30.430 -22.161 1.628 1.00 57.22 273 ASN A CA 1
ATOM 2247 C C . ASN A 1 273 ? -30.817 -22.347 3.107 1.00 57.22 273 ASN A C 1
ATOM 2249 O O . ASN A 1 273 ? -31.800 -23.025 3.389 1.00 57.22 273 ASN A O 1
ATOM 2253 N N . ASN A 1 274 ? -30.120 -21.696 4.049 1.00 49.56 274 ASN A N 1
ATOM 2254 C CA . ASN A 1 274 ? -30.457 -21.719 5.483 1.00 49.56 274 ASN A CA 1
ATOM 2255 C C . ASN A 1 274 ? -31.331 -20.545 5.960 1.00 49.56 274 ASN A C 1
ATOM 2257 O O . ASN A 1 274 ? -31.589 -20.384 7.158 1.00 49.56 274 ASN A O 1
ATOM 2261 N N . LYS A 1 275 ? -31.839 -19.715 5.044 1.00 42.28 275 LYS A N 1
ATOM 2262 C CA . LYS A 1 275 ? -32.696 -18.581 5.398 1.00 42.28 275 LYS A CA 1
ATOM 2263 C C . LYS A 1 275 ? -34.145 -19.046 5.602 1.00 42.28 275 LYS A C 1
ATOM 2265 O O . LYS A 1 275 ? -34.911 -19.137 4.652 1.00 42.28 275 LYS A O 1
ATOM 2270 N N . GLY A 1 276 ? -34.521 -19.315 6.855 1.00 55.81 276 GLY A N 1
ATOM 2271 C CA . GLY A 1 276 ? -35.908 -19.624 7.255 1.00 55.81 276 GLY A CA 1
ATOM 2272 C C . GLY A 1 276 ? -36.120 -20.972 7.953 1.00 55.81 276 GLY A C 1
ATOM 2273 O O . GLY A 1 276 ? -37.235 -21.246 8.380 1.00 55.81 276 GLY A O 1
ATOM 2274 N N . GLY A 1 277 ? -35.069 -21.784 8.111 1.00 53.09 277 GLY A N 1
ATOM 2275 C CA . GLY A 1 277 ? -35.114 -23.082 8.805 1.00 53.09 277 GLY A CA 1
ATOM 2276 C C . GLY A 1 277 ? -34.590 -23.073 10.246 1.00 53.09 277 GLY A C 1
ATOM 2277 O O . GLY A 1 277 ? -34.380 -24.137 10.822 1.00 53.09 277 GLY A O 1
ATOM 2278 N N . LEU A 1 278 ? -34.337 -21.902 10.840 1.00 53.81 278 LEU A N 1
ATOM 2279 C CA . LEU A 1 278 ? -33.869 -21.817 12.226 1.00 53.81 278 LEU A CA 1
ATOM 2280 C C . LEU A 1 278 ? -35.045 -22.027 13.184 1.00 53.81 278 LEU A C 1
ATOM 2282 O O . LEU A 1 278 ? -35.784 -21.099 13.510 1.00 53.81 278 LEU A O 1
ATOM 2286 N N . ILE A 1 279 ? -35.206 -23.276 13.618 1.00 44.69 279 ILE A N 1
ATOM 2287 C CA . ILE A 1 279 ? -36.087 -23.654 14.719 1.00 44.69 279 ILE A CA 1
ATOM 2288 C C . ILE A 1 279 ? -35.645 -22.949 16.014 1.00 44.69 279 ILE A C 1
ATOM 2290 O O . ILE A 1 279 ? -34.503 -23.054 16.456 1.00 44.69 279 ILE A O 1
ATOM 2294 N N . TRP A 1 280 ? -36.567 -22.206 16.620 1.00 37.41 280 TRP A N 1
ATOM 2295 C CA . TRP A 1 280 ? -36.468 -21.735 18.006 1.00 37.41 280 TRP A CA 1
ATOM 2296 C C . TRP A 1 280 ? -36.678 -22.933 18.966 1.00 37.41 280 TRP A C 1
ATOM 2298 O O . TRP A 1 280 ? -37.396 -23.860 18.593 1.00 37.41 280 TRP A O 1
ATOM 2308 N N . PRO A 1 281 ? -36.293 -22.860 20.253 1.00 62.31 281 PRO A N 1
ATOM 2309 C CA . PRO A 1 281 ? -34.978 -23.000 20.888 1.00 62.31 281 PRO A CA 1
ATOM 2310 C C . PRO A 1 281 ? -34.897 -24.320 21.716 1.00 62.31 281 PRO A C 1
ATOM 2312 O O . PRO A 1 281 ? -35.855 -25.084 21.756 1.00 62.31 281 PRO A O 1
ATOM 2315 N N . VAL A 1 282 ? -33.843 -24.547 22.516 1.00 41.88 282 VAL A N 1
ATOM 2316 C CA . VAL A 1 282 ? -34.035 -25.160 23.855 1.00 41.88 282 VAL A CA 1
ATOM 2317 C C . VAL A 1 282 ? -33.016 -24.675 24.884 1.00 41.88 282 VAL A C 1
ATOM 2319 O O . VAL A 1 282 ? -31.868 -24.367 24.580 1.00 41.88 282 VAL A O 1
ATOM 2322 N N . ALA A 1 283 ? -33.504 -24.617 26.122 1.00 45.69 283 ALA A N 1
ATOM 2323 C CA . ALA A 1 283 ? -32.989 -23.876 27.266 1.00 45.69 283 ALA A CA 1
ATOM 2324 C C . ALA A 1 283 ? -31.763 -24.469 27.984 1.00 45.69 283 ALA A C 1
ATOM 2326 O O . ALA A 1 283 ? -31.382 -23.935 29.016 1.00 45.69 283 ALA A O 1
ATOM 2327 N N . ASN A 1 284 ? -31.138 -25.541 27.496 1.00 46.47 284 ASN A N 1
ATOM 2328 C CA . ASN A 1 284 ? -29.914 -26.093 28.083 1.00 46.47 284 ASN A CA 1
ATOM 2329 C C . ASN A 1 284 ? -29.130 -26.853 27.011 1.00 46.47 284 ASN A C 1
ATOM 2331 O O . ASN A 1 284 ? -29.587 -27.883 26.526 1.00 46.47 284 ASN A O 1
ATOM 2335 N N . GLY A 1 285 ? -27.936 -26.375 26.680 1.00 33.69 285 GLY A N 1
ATOM 2336 C CA . GLY A 1 285 ? -27.020 -27.057 25.773 1.00 33.69 285 GLY A CA 1
ATOM 2337 C C . GLY A 1 285 ? -25.593 -26.626 26.065 1.00 33.69 285 GLY A C 1
ATOM 2338 O O . GLY A 1 285 ? -25.101 -25.673 25.477 1.00 33.69 285 GLY A O 1
ATOM 2339 N N . ARG A 1 286 ? -24.962 -27.302 27.029 1.00 36.38 286 ARG A N 1
ATOM 2340 C CA . ARG A 1 286 ? -23.504 -27.315 27.196 1.00 36.38 286 ARG A CA 1
ATOM 2341 C C . ARG A 1 286 ? -22.900 -28.062 26.007 1.00 36.38 286 ARG A C 1
ATOM 2343 O O . ARG A 1 286 ? -23.330 -29.188 25.783 1.00 36.38 286 ARG A O 1
ATOM 2350 N N . VAL A 1 287 ? -21.931 -27.465 25.316 1.00 39.34 287 VAL A N 1
ATOM 2351 C CA . VAL A 1 287 ? -20.494 -27.824 25.264 1.00 39.34 287 VAL A CA 1
ATOM 2352 C C . VAL A 1 287 ? -19.768 -26.614 24.688 1.00 39.34 287 VAL A C 1
ATOM 2354 O O . VAL A 1 287 ? -20.261 -26.078 23.673 1.00 39.34 287 VAL A O 1
#

Foldseek 3Di:
DPPPVVVVVVVVVVVVVVVVVLVVVLVVLVVLLVVLVVQLVVLVCVLPVCPVPCDDLVNNLVSLLSVLVSLLVNLVSLLVSLVSLLVVLVVLVVVLVVLVVVLVVLVVVLVVLVVVVVVVPPDDHLVCVLVVDPDDVRSVVSVVVVVVSVVVSVVSVVVSVVSVVVSVVSVVVSVVSLVVSVVSLVVSVVSVVSSVVSVVVSVVSVVVVCVVDVVCPVVSVVSVVVVVVSVVVSVVSSVVSVVSSVVSVPPPDDDPDPPDDPVVVVVVVVVVVPPPPDDDDDDDDDD

Sequence (287 aa):
MNLKHWTICFIALFIGLEASAQNDRQKVLEQQRLEILREIESINELLFGTKDQKSSLLTKVQSLDQKIQSRERLIRLTNQQANYLTREINKNINTLDQLQQELKKLKEDYAAMIVQSYKSRSEQSRLMFILSSENFLQAYKRLQYMKQYSQFRREQGLEIEQRKQELRALNELLLRQKSEKEQLVIESRAAKAKLDQERKDQEVLLAELKKDERTYTAQIKERQKEATRIEREIDRLIKEAIAAANKASGSVTKSASFELTPEADALAVDFKNNKGGLIWPVANGRV